Protein AF-A0A382TTC9-F1 (afdb_monomer_lite)

Sequence (299 aa):
LIRALEDWVEFLDSRRQNEIVDSDDFYKATELLETVAETVRKGPIPCSDLPNQVLDTLWKFGEAARLLALDALPKHLWVPEDRSMEITCLDAASHIGTELRSYGLCLMESATLSPMDQFAISSGLQPSEYRTICGSAPWRTLALKVAIDIRGDTRFSRRRQHLDEIATAVLALIKATEKPAIIYFSSYRYAIEANNRLGEISPQTKVVLQPRFGSQRETNQFIDTAFVAGDALFLVLGSVFAEGIDFLGGKVDMAMIVGPALPEVNTLQKAKMDACSGIDREEAFRRTYLIPGMRKVNQ

Radius of gyration: 23.59 Å; chains: 1; bounding box: 62×38×59 Å

Structure (mmCIF, N/CA/C/O backbone):
data_AF-A0A382TTC9-F1
#
_entry.id   AF-A0A382TTC9-F1
#
loop_
_atom_site.group_PDB
_atom_site.id
_atom_site.type_symbol
_atom_site.label_atom_id
_atom_site.label_alt_id
_atom_site.label_comp_id
_atom_site.label_asym_id
_atom_site.label_entity_id
_atom_site.label_seq_id
_atom_site.pdbx_PDB_ins_code
_atom_site.Cartn_x
_atom_site.Cartn_y
_atom_site.Cartn_z
_atom_site.occupancy
_atom_site.B_iso_or_equiv
_atom_site.auth_seq_id
_atom_site.auth_comp_id
_atom_site.auth_asym_id
_atom_site.auth_atom_id
_atom_site.pdbx_PDB_model_num
ATOM 1 N N . LEU A 1 1 ? 33.742 -5.243 -16.781 1.00 89.56 1 LEU A N 1
ATOM 2 C CA . LEU A 1 1 ? 32.672 -5.333 -15.764 1.00 89.56 1 LEU A CA 1
ATOM 3 C C . LEU A 1 1 ? 32.923 -4.356 -14.631 1.00 89.56 1 LEU A C 1
ATOM 5 O O . LEU A 1 1 ? 32.101 -3.476 -14.462 1.00 89.56 1 LEU A O 1
ATOM 9 N N . ILE A 1 2 ? 34.066 -4.457 -13.939 1.00 91.25 2 ILE A N 1
ATOM 10 C CA . ILE A 1 2 ? 34.434 -3.571 -12.817 1.00 91.25 2 ILE A CA 1
ATOM 11 C C . ILE A 1 2 ? 34.223 -2.091 -13.160 1.00 91.25 2 ILE A C 1
ATOM 13 O O . ILE A 1 2 ? 33.397 -1.461 -12.525 1.00 91.25 2 ILE A O 1
ATOM 17 N N . ARG A 1 3 ? 34.838 -1.590 -14.239 1.00 94.44 3 ARG A N 1
ATOM 18 C CA . ARG A 1 3 ? 34.669 -0.192 -14.668 1.00 94.44 3 ARG A CA 1
ATOM 19 C C . ARG A 1 3 ? 33.206 0.228 -14.883 1.00 94.44 3 ARG A C 1
ATOM 21 O O . ARG A 1 3 ? 32.799 1.268 -14.405 1.00 94.44 3 ARG A O 1
ATOM 28 N N . ALA A 1 4 ? 32.402 -0.607 -15.545 1.00 94.81 4 ALA A N 1
ATOM 29 C CA . ALA A 1 4 ? 30.984 -0.307 -15.766 1.00 94.81 4 ALA A CA 1
ATOM 30 C C . ALA A 1 4 ? 30.184 -0.264 -14.448 1.00 94.81 4 ALA A C 1
ATOM 32 O O . ALA A 1 4 ? 29.257 0.526 -14.311 1.00 94.81 4 ALA A O 1
ATOM 33 N N . LEU A 1 5 ? 30.545 -1.108 -13.474 1.00 94.94 5 LEU A N 1
ATOM 34 C CA . LEU A 1 5 ? 29.958 -1.066 -12.134 1.00 94.94 5 LEU A CA 1
ATOM 35 C C . LEU A 1 5 ? 30.433 0.161 -11.345 1.00 94.94 5 LEU A C 1
ATOM 37 O O . LEU A 1 5 ? 29.626 0.742 -10.634 1.00 94.94 5 LEU A O 1
ATOM 41 N N . GLU A 1 6 ? 31.700 0.563 -11.473 1.00 96.75 6 GLU A N 1
ATOM 42 C CA . GLU A 1 6 ? 32.233 1.789 -10.861 1.00 96.75 6 GLU A CA 1
ATOM 43 C C . GLU A 1 6 ? 31.494 3.026 -11.381 1.00 96.75 6 GLU A C 1
ATOM 45 O O . GLU A 1 6 ? 31.006 3.809 -10.573 1.00 96.75 6 GLU A O 1
ATOM 50 N N . ASP A 1 7 ? 31.310 3.141 -12.701 1.00 97.19 7 ASP A N 1
ATOM 51 C CA . ASP A 1 7 ? 30.567 4.247 -13.320 1.00 97.19 7 ASP A CA 1
ATOM 52 C C . ASP A 1 7 ? 29.098 4.284 -12.831 1.00 97.19 7 ASP A C 1
ATOM 54 O O . ASP A 1 7 ? 28.544 5.351 -12.553 1.00 97.19 7 ASP A O 1
ATOM 58 N N . TRP A 1 8 ? 28.459 3.114 -12.674 1.00 96.06 8 TRP A N 1
ATOM 59 C CA . TRP A 1 8 ? 27.108 3.005 -12.108 1.00 96.06 8 TRP A CA 1
ATOM 60 C C . TRP A 1 8 ? 27.052 3.405 -10.627 1.00 96.06 8 TRP A C 1
ATOM 62 O O . TRP A 1 8 ? 26.137 4.115 -10.210 1.00 96.06 8 TRP A O 1
ATOM 72 N N . VAL A 1 9 ? 28.028 2.980 -9.823 1.00 96.19 9 VAL A N 1
ATOM 73 C CA . VAL A 1 9 ? 28.115 3.345 -8.401 1.00 96.19 9 VAL A CA 1
ATOM 74 C C . VAL A 1 9 ? 28.366 4.842 -8.238 1.00 96.19 9 VAL A C 1
ATOM 76 O O . VAL A 1 9 ? 27.690 5.470 -7.430 1.00 96.19 9 VAL A O 1
ATOM 79 N N . GLU A 1 10 ? 29.258 5.437 -9.032 1.00 97.06 10 GLU A N 1
ATOM 80 C CA . GLU A 1 10 ? 29.512 6.883 -9.017 1.00 97.06 10 GLU A CA 1
ATOM 81 C C . GLU A 1 10 ? 28.248 7.673 -9.382 1.00 97.06 10 GLU A C 1
ATOM 83 O O . GLU A 1 10 ? 27.912 8.674 -8.740 1.00 97.06 10 GLU A O 1
ATOM 88 N N . PHE A 1 11 ? 27.497 7.189 -10.375 1.00 95.69 11 PHE A N 1
ATOM 89 C CA . PHE A 1 11 ? 26.203 7.761 -10.714 1.00 95.69 11 PHE A CA 1
ATOM 90 C C . PHE A 1 11 ? 25.240 7.709 -9.522 1.00 95.69 11 PHE A C 1
ATOM 92 O O . PHE A 1 11 ? 24.681 8.748 -9.163 1.00 95.69 11 PHE A O 1
ATOM 99 N N . LEU A 1 12 ? 25.104 6.557 -8.856 1.00 95.25 12 LEU A N 1
ATOM 100 C CA . LEU A 1 12 ? 24.262 6.412 -7.665 1.00 95.25 12 LEU A CA 1
ATOM 101 C C . LEU A 1 12 ? 24.736 7.274 -6.485 1.00 95.25 12 LEU A C 1
ATOM 103 O O . LEU A 1 12 ? 23.904 7.870 -5.809 1.00 95.25 12 LEU A O 1
ATOM 107 N N . ASP A 1 13 ? 26.039 7.420 -6.244 1.00 96.06 13 ASP A N 1
ATOM 108 C CA . ASP A 1 13 ? 26.578 8.202 -5.118 1.00 96.06 13 ASP A CA 1
ATOM 109 C C . ASP A 1 13 ? 26.159 9.683 -5.147 1.00 96.06 13 ASP A C 1
ATOM 111 O O . ASP A 1 13 ? 26.004 10.329 -4.094 1.00 96.06 13 ASP A O 1
ATOM 115 N N . SER A 1 14 ? 25.923 10.211 -6.353 1.00 92.94 14 SER A N 1
ATOM 116 C CA . SER A 1 14 ? 25.406 11.566 -6.565 1.00 92.94 14 SER A CA 1
ATOM 117 C C . SER A 1 14 ? 23.912 11.717 -6.244 1.00 92.94 14 SER A C 1
ATOM 119 O O . SER A 1 14 ? 23.464 12.838 -6.006 1.00 92.94 14 SER A O 1
ATOM 121 N N . ARG A 1 15 ? 23.158 10.611 -6.170 1.00 94.69 15 ARG A N 1
ATOM 122 C CA . ARG A 1 15 ? 21.699 10.615 -6.014 1.00 94.69 15 ARG A CA 1
ATOM 123 C C . ARG A 1 15 ? 21.253 10.812 -4.571 1.00 94.69 15 ARG A C 1
ATOM 125 O O . ARG A 1 15 ? 21.875 10.303 -3.626 1.00 94.69 15 ARG A O 1
ATOM 132 N N . ARG A 1 16 ? 20.148 11.536 -4.390 1.00 93.75 16 ARG A N 1
ATOM 133 C CA . ARG A 1 16 ? 19.546 11.805 -3.073 1.00 93.75 16 ARG A CA 1
ATOM 134 C C . ARG A 1 16 ? 18.080 11.404 -3.019 1.00 93.75 16 ARG A C 1
ATOM 136 O O . ARG A 1 16 ? 17.354 11.518 -4.001 1.00 93.75 16 ARG A O 1
ATOM 143 N N . GLN A 1 17 ? 17.634 10.949 -1.853 1.00 91.44 17 GLN A N 1
ATOM 144 C CA . GLN A 1 17 ? 16.247 10.549 -1.641 1.00 91.44 17 GLN A CA 1
ATOM 145 C C . GLN A 1 17 ? 15.260 11.639 -2.103 1.00 91.44 17 GLN A C 1
ATOM 147 O O . GLN A 1 17 ? 15.398 12.810 -1.744 1.00 91.44 17 GLN A O 1
ATOM 152 N N . ASN A 1 18 ? 14.222 11.227 -2.841 1.00 84.56 18 ASN A N 1
ATOM 153 C CA . ASN A 1 18 ? 13.168 12.084 -3.408 1.00 84.56 18 ASN A CA 1
ATOM 154 C C . ASN A 1 18 ? 13.643 13.121 -4.440 1.00 84.56 18 ASN A C 1
ATOM 156 O O . ASN A 1 18 ? 12.901 14.052 -4.769 1.00 84.56 18 ASN A O 1
ATOM 160 N N . GLU A 1 19 ? 14.852 12.964 -4.966 1.00 87.25 19 GLU A N 1
ATOM 161 C CA . GLU A 1 19 ? 15.329 13.718 -6.116 1.00 87.25 19 GLU A CA 1
ATOM 162 C C . GLU A 1 19 ? 14.415 13.526 -7.336 1.00 87.25 19 GLU A C 1
ATOM 164 O O . GLU A 1 19 ? 13.862 12.448 -7.575 1.00 87.25 19 GLU A O 1
ATOM 169 N N . ILE A 1 20 ? 14.262 14.597 -8.117 1.00 80.44 20 ILE A N 1
ATOM 170 C CA . ILE A 1 20 ? 13.624 14.540 -9.430 1.00 80.44 20 ILE A CA 1
ATOM 171 C C . ILE A 1 20 ? 14.696 14.123 -10.431 1.00 80.44 20 ILE A C 1
ATOM 173 O O . ILE A 1 20 ? 15.605 14.900 -10.705 1.00 80.44 20 ILE A O 1
ATOM 177 N N . VAL A 1 21 ? 14.559 12.920 -10.981 1.00 85.56 21 VAL A N 1
ATOM 178 C CA . VAL A 1 21 ? 15.404 12.451 -12.081 1.00 85.56 21 VAL A CA 1
ATOM 179 C C . VAL A 1 21 ? 14.939 13.150 -13.356 1.00 85.56 21 VAL A C 1
ATOM 181 O O . VAL A 1 21 ? 13.799 12.957 -13.790 1.00 85.56 21 VAL A O 1
ATOM 184 N N . ASP A 1 22 ? 15.787 14.010 -13.915 1.00 86.75 22 ASP A N 1
ATOM 185 C CA . ASP A 1 22 ? 15.496 14.692 -15.172 1.00 86.75 22 ASP A CA 1
ATOM 186 C C . ASP A 1 22 ? 15.735 13.780 -16.388 1.00 86.75 22 ASP A C 1
ATOM 188 O O . ASP A 1 22 ? 16.079 12.602 -16.267 1.00 86.75 22 ASP A O 1
ATOM 192 N N . SER A 1 23 ? 15.476 14.304 -17.588 1.00 86.88 23 SER A N 1
ATOM 193 C CA . SER A 1 23 ? 15.642 13.524 -18.815 1.00 86.88 23 SER A CA 1
ATOM 194 C C . SER A 1 23 ? 17.099 13.138 -19.071 1.00 86.88 23 SER A C 1
ATOM 196 O O . SER A 1 23 ? 17.338 12.026 -19.533 1.00 86.88 23 SER A O 1
ATOM 198 N N . ASP A 1 24 ? 18.062 14.002 -18.747 1.00 90.44 24 ASP A N 1
ATOM 199 C CA . ASP A 1 24 ? 19.481 13.745 -19.001 1.00 90.44 24 ASP A CA 1
ATOM 200 C C . ASP A 1 24 ? 19.994 12.628 -18.085 1.00 90.44 24 ASP A C 1
ATOM 202 O O . ASP A 1 24 ? 20.628 11.675 -18.547 1.00 90.44 24 ASP A O 1
ATOM 206 N N . ASP A 1 25 ? 19.641 12.681 -16.799 1.00 91.19 25 ASP A N 1
ATOM 207 C CA . ASP A 1 25 ? 19.958 11.627 -15.839 1.00 91.19 25 ASP A CA 1
ATOM 208 C C . ASP A 1 25 ? 19.217 10.318 -16.150 1.00 91.19 25 ASP A C 1
ATOM 210 O O . ASP A 1 25 ? 19.777 9.239 -15.946 1.00 91.19 25 ASP A O 1
ATOM 214 N N . PHE A 1 26 ? 17.999 10.376 -16.701 1.00 89.44 26 PHE A N 1
ATOM 215 C CA . PHE A 1 26 ? 17.290 9.186 -17.182 1.00 89.44 26 PHE A CA 1
ATOM 216 C C . PHE A 1 26 ? 18.040 8.496 -18.332 1.00 89.44 26 PHE A C 1
ATOM 218 O O . PHE A 1 26 ? 18.241 7.275 -18.298 1.00 89.44 26 PHE A O 1
ATOM 225 N N . TYR A 1 27 ? 18.478 9.256 -19.342 1.00 91.62 27 TYR A N 1
ATOM 226 C CA . TYR A 1 27 ? 19.247 8.704 -20.463 1.00 91.62 27 TYR A CA 1
ATOM 227 C C . TYR A 1 27 ? 20.589 8.149 -19.994 1.00 91.62 27 TYR A C 1
ATOM 229 O O . TYR A 1 27 ? 20.944 7.026 -20.353 1.00 91.62 27 TYR A O 1
ATOM 237 N N . LYS A 1 28 ? 21.291 8.884 -19.125 1.00 94.25 28 LYS A N 1
ATOM 238 C CA . LYS A 1 28 ? 22.557 8.436 -18.539 1.00 94.25 28 LYS A CA 1
ATOM 239 C C . LYS A 1 28 ? 22.391 7.141 -17.745 1.00 94.25 28 LYS A C 1
ATOM 241 O O . LYS A 1 28 ? 23.179 6.214 -17.915 1.00 94.25 28 LYS A O 1
ATOM 246 N N . ALA A 1 29 ? 21.363 7.044 -16.901 1.00 93.19 29 ALA A N 1
ATOM 247 C CA . ALA A 1 29 ? 21.082 5.824 -16.149 1.00 93.19 29 ALA A CA 1
ATOM 248 C C . ALA A 1 29 ? 20.811 4.635 -17.080 1.00 93.19 29 ALA A C 1
ATOM 250 O O . ALA A 1 29 ? 21.314 3.538 -16.839 1.00 93.19 29 ALA A O 1
ATOM 251 N N . THR A 1 30 ? 20.055 4.860 -18.157 1.00 92.69 30 THR A N 1
ATOM 252 C CA . THR A 1 30 ? 19.747 3.832 -19.159 1.00 92.69 30 THR A CA 1
ATOM 253 C C . THR A 1 30 ? 21.018 3.326 -19.842 1.00 92.69 30 THR A C 1
ATOM 255 O O . THR A 1 30 ? 21.258 2.120 -19.850 1.00 92.69 30 THR A O 1
ATOM 258 N N . GLU A 1 31 ? 21.885 4.226 -20.313 1.00 95.19 31 GLU A N 1
ATOM 259 C CA . GLU A 1 31 ? 23.163 3.876 -20.950 1.00 95.19 31 GLU A CA 1
ATOM 260 C C . GLU A 1 31 ? 24.087 3.084 -20.008 1.00 95.19 31 GLU A C 1
ATOM 262 O O . GLU A 1 31 ? 24.686 2.075 -20.401 1.00 95.19 31 GLU A O 1
ATOM 267 N N . LEU A 1 32 ? 24.186 3.504 -18.742 1.00 96.06 32 LEU A N 1
ATOM 268 C CA . LEU A 1 32 ? 24.995 2.813 -17.737 1.00 96.06 32 LEU A CA 1
ATOM 269 C C . LEU A 1 32 ? 24.456 1.405 -17.452 1.00 96.06 32 LEU A C 1
ATOM 271 O O . LEU A 1 32 ? 25.224 0.440 -17.451 1.00 96.06 32 LEU A O 1
ATOM 275 N N . LEU A 1 33 ? 23.141 1.263 -17.257 1.00 94.88 33 LEU A N 1
ATOM 276 C CA . LEU A 1 33 ? 22.499 -0.031 -17.015 1.00 94.88 33 LEU A CA 1
ATOM 277 C C . LEU A 1 33 ? 22.654 -0.977 -18.211 1.00 94.88 33 LEU A C 1
ATOM 279 O O . LEU A 1 33 ? 22.973 -2.150 -18.013 1.00 94.88 33 LEU A O 1
ATOM 283 N N . GLU A 1 34 ? 22.495 -0.479 -19.438 1.00 94.88 34 GLU A N 1
ATOM 284 C CA . GLU A 1 34 ? 22.736 -1.245 -20.665 1.00 94.88 34 GLU A CA 1
ATOM 285 C C . GLU A 1 34 ? 24.195 -1.694 -20.775 1.00 94.88 34 GLU A C 1
ATOM 287 O O . GLU A 1 34 ? 24.469 -2.859 -21.072 1.00 94.88 34 GLU A O 1
ATOM 292 N N . THR A 1 35 ? 25.141 -0.806 -20.464 1.00 96.00 35 THR A N 1
ATOM 293 C CA . THR A 1 35 ? 26.576 -1.116 -20.483 1.00 96.00 35 THR A CA 1
ATOM 294 C C . THR A 1 35 ? 26.925 -2.210 -19.475 1.00 96.00 35 THR A C 1
ATOM 296 O O . THR A 1 35 ? 27.655 -3.156 -19.806 1.00 96.00 35 THR A O 1
ATOM 299 N N . VAL A 1 36 ? 26.392 -2.129 -18.250 1.00 95.69 36 VAL A N 1
ATOM 300 C CA . VAL A 1 36 ? 26.576 -3.174 -17.235 1.00 95.69 36 VAL A CA 1
ATOM 301 C C . VAL A 1 36 ? 25.931 -4.477 -17.701 1.00 95.69 36 VAL A C 1
ATOM 303 O O . VAL A 1 36 ? 26.616 -5.499 -17.726 1.00 95.69 36 VAL A O 1
ATOM 306 N N . ALA A 1 37 ? 24.666 -4.452 -18.128 1.00 95.06 37 ALA A N 1
ATOM 307 C CA . ALA A 1 37 ? 23.934 -5.631 -18.587 1.00 95.06 37 ALA A CA 1
ATOM 308 C C . ALA A 1 37 ? 24.650 -6.348 -19.740 1.00 95.06 37 ALA A C 1
ATOM 310 O O . ALA A 1 37 ? 24.806 -7.571 -19.727 1.00 95.06 37 ALA A O 1
ATOM 311 N N . GLU A 1 38 ? 25.149 -5.592 -20.714 1.00 94.50 38 GLU A N 1
ATOM 312 C CA . GLU A 1 38 ? 25.856 -6.133 -21.866 1.00 94.50 38 GLU A CA 1
ATOM 313 C C . GLU A 1 38 ? 27.207 -6.740 -21.478 1.00 94.50 38 GLU A C 1
ATOM 315 O O . GLU A 1 38 ? 27.586 -7.814 -21.957 1.00 94.50 38 GLU A O 1
ATOM 320 N N . THR A 1 39 ? 27.919 -6.090 -20.557 1.00 93.69 39 THR A N 1
ATOM 321 C CA . THR A 1 39 ? 29.184 -6.602 -20.026 1.00 93.69 39 THR A CA 1
ATOM 322 C C . THR A 1 39 ? 28.975 -7.860 -19.189 1.00 93.69 39 THR A C 1
ATOM 324 O O . THR A 1 39 ? 29.789 -8.779 -19.252 1.00 93.69 39 THR A O 1
ATOM 327 N N . VAL A 1 40 ? 27.883 -7.913 -18.427 1.00 92.88 40 VAL A N 1
ATOM 328 C CA . VAL A 1 40 ? 27.471 -9.075 -17.640 1.00 92.88 40 VAL A CA 1
ATOM 329 C C . VAL A 1 40 ? 27.110 -10.250 -18.558 1.00 92.88 40 VAL A C 1
ATOM 331 O O . VAL A 1 40 ? 27.504 -11.382 -18.301 1.00 92.88 40 VAL A O 1
ATOM 334 N N . ARG A 1 41 ? 26.434 -9.981 -19.679 1.00 90.75 41 ARG A N 1
ATOM 335 C CA . ARG A 1 41 ? 26.037 -10.990 -20.671 1.00 90.75 41 ARG A CA 1
ATOM 336 C C . ARG A 1 41 ? 27.209 -11.548 -21.488 1.00 90.75 41 ARG A C 1
ATOM 338 O O . ARG A 1 41 ? 27.208 -12.732 -21.814 1.00 90.75 41 ARG A O 1
ATOM 345 N N . LYS A 1 42 ? 28.167 -10.700 -21.881 1.00 89.25 42 LYS A N 1
ATOM 346 C CA . LYS A 1 42 ? 29.297 -11.071 -22.760 1.00 89.25 42 LYS A CA 1
ATOM 347 C C . LYS A 1 42 ? 30.566 -11.481 -22.013 1.00 89.25 42 LYS A C 1
ATOM 349 O O . LYS A 1 42 ? 31.421 -12.147 -22.594 1.00 89.25 42 LYS A O 1
ATOM 354 N N . GLY A 1 43 ? 30.747 -11.006 -20.785 1.00 83.75 43 GLY A N 1
ATOM 355 C CA . GLY A 1 43 ? 31.995 -11.157 -20.046 1.00 83.75 43 GLY A CA 1
ATOM 356 C C . GLY A 1 43 ? 32.174 -12.558 -19.453 1.00 83.75 43 GLY A C 1
ATOM 357 O O . GLY A 1 43 ? 31.189 -13.191 -19.075 1.00 83.75 43 GLY A O 1
ATOM 358 N N . PRO A 1 44 ? 33.421 -13.045 -19.307 1.00 85.81 44 PRO A N 1
ATOM 359 C CA . PRO A 1 44 ? 33.693 -14.253 -18.539 1.00 85.81 44 PRO A CA 1
ATOM 360 C C . PRO A 1 44 ? 33.470 -13.956 -17.050 1.00 85.81 44 PRO A C 1
ATOM 362 O O . PRO A 1 44 ? 34.364 -13.463 -16.363 1.00 85.81 44 PRO A O 1
ATOM 365 N N . ILE A 1 45 ? 32.257 -14.206 -16.558 1.00 87.19 45 ILE A N 1
ATOM 366 C CA . ILE A 1 45 ? 31.945 -14.126 -15.130 1.00 87.19 45 ILE A CA 1
ATOM 367 C C . ILE A 1 45 ? 32.325 -15.471 -14.499 1.00 87.19 45 ILE A C 1
ATOM 369 O O . ILE A 1 45 ? 31.797 -16.500 -14.927 1.00 87.19 45 ILE A O 1
ATOM 373 N N . PRO A 1 46 ? 33.216 -15.502 -13.492 1.00 86.88 46 PRO A N 1
ATOM 374 C CA . PRO A 1 46 ? 33.560 -16.728 -12.783 1.00 86.88 46 PRO A CA 1
ATOM 375 C C . PRO A 1 46 ? 32.414 -17.116 -11.839 1.00 86.88 46 PRO A C 1
ATOM 377 O O . PRO A 1 46 ? 32.494 -16.936 -10.628 1.00 86.88 46 PRO A O 1
ATOM 380 N N . CYS A 1 47 ? 31.303 -17.610 -12.393 1.00 86.69 47 CYS A N 1
ATOM 381 C CA . CYS A 1 47 ? 30.084 -17.877 -11.628 1.00 86.69 47 CYS A CA 1
ATOM 382 C C . CYS A 1 47 ? 30.299 -18.873 -10.479 1.00 86.69 47 CYS A C 1
ATOM 384 O O . CYS A 1 47 ? 29.615 -18.777 -9.469 1.00 86.69 47 CYS A O 1
ATOM 386 N N . SER A 1 48 ? 31.251 -19.803 -10.610 1.00 88.56 48 SER A N 1
ATOM 387 C CA . SER A 1 48 ? 31.617 -20.755 -9.552 1.00 88.56 48 SER A CA 1
ATOM 388 C C . SER A 1 48 ? 32.260 -20.103 -8.330 1.00 88.56 48 SER A C 1
ATOM 390 O O . SER A 1 48 ? 32.200 -20.669 -7.242 1.00 88.56 48 SER A O 1
ATOM 392 N N . ASP A 1 49 ? 32.873 -18.934 -8.511 1.00 92.56 49 ASP A N 1
ATOM 393 C CA . ASP A 1 49 ? 33.718 -18.288 -7.505 1.00 92.56 49 ASP A CA 1
ATOM 394 C C . ASP A 1 49 ? 32.970 -17.154 -6.785 1.00 92.56 49 ASP A C 1
ATOM 396 O O . ASP A 1 49 ? 33.490 -16.548 -5.846 1.00 92.56 49 ASP A O 1
ATOM 400 N N . LEU A 1 50 ? 31.743 -16.852 -7.222 1.00 91.25 50 LEU A N 1
ATOM 401 C CA . LEU A 1 50 ? 30.922 -15.773 -6.691 1.00 91.25 50 LEU A CA 1
ATOM 402 C C . LEU A 1 50 ? 29.802 -16.313 -5.791 1.00 91.25 50 LEU A C 1
ATOM 404 O O . LEU A 1 50 ? 29.141 -17.291 -6.140 1.00 91.25 50 LEU A O 1
ATOM 408 N N . PRO A 1 51 ? 29.515 -15.649 -4.657 1.00 95.06 51 PRO A N 1
ATOM 409 C CA . PRO A 1 51 ? 28.329 -15.953 -3.866 1.00 95.06 51 PRO A CA 1
ATOM 410 C C . PRO A 1 51 ? 27.041 -15.765 -4.682 1.00 95.06 51 PRO A C 1
ATOM 412 O O . PRO A 1 51 ? 26.931 -14.804 -5.447 1.00 95.06 51 PRO A O 1
ATOM 415 N N . ASN A 1 52 ? 26.024 -16.600 -4.438 1.00 91.56 52 ASN A N 1
ATOM 416 C CA . ASN A 1 52 ? 24.726 -16.514 -5.130 1.00 91.56 52 ASN A CA 1
ATOM 417 C C . ASN A 1 52 ? 24.107 -15.108 -5.073 1.00 91.56 52 ASN A C 1
ATOM 419 O O . ASN A 1 52 ? 23.627 -14.613 -6.082 1.00 91.56 52 ASN A O 1
ATOM 423 N N . GLN A 1 53 ? 24.212 -14.413 -3.936 1.00 91.69 53 GLN A N 1
ATOM 424 C CA . GLN A 1 53 ? 23.701 -13.045 -3.783 1.00 91.69 53 GLN A CA 1
ATOM 425 C C . GLN A 1 53 ? 24.331 -12.049 -4.776 1.00 91.69 53 GLN A C 1
ATOM 427 O O . GLN A 1 53 ? 23.669 -11.116 -5.237 1.00 91.69 53 GLN A O 1
ATOM 432 N N . VAL A 1 54 ? 25.612 -12.232 -5.110 1.00 91.50 54 VAL A N 1
ATOM 433 C CA . VAL A 1 54 ? 26.304 -11.398 -6.101 1.00 91.50 54 VAL A CA 1
ATOM 434 C C . VAL A 1 54 ? 25.789 -11.727 -7.497 1.00 91.50 54 VAL A C 1
ATOM 436 O O . VAL A 1 54 ? 25.482 -10.811 -8.253 1.00 91.50 54 VAL A O 1
ATOM 439 N N . LEU A 1 55 ? 25.632 -13.013 -7.820 1.00 91.19 55 LEU A N 1
ATOM 440 C CA . LEU A 1 55 ? 25.079 -13.452 -9.104 1.00 91.19 55 LEU A CA 1
ATOM 441 C C . LEU A 1 55 ? 23.653 -12.937 -9.316 1.00 91.19 55 LEU A C 1
ATOM 443 O O . LEU A 1 55 ? 23.370 -12.355 -10.360 1.00 91.19 55 LEU A O 1
ATOM 447 N N . ASP A 1 56 ? 22.795 -13.052 -8.302 1.00 91.06 56 ASP A N 1
ATOM 448 C CA . ASP A 1 56 ? 21.430 -12.523 -8.332 1.00 91.06 56 ASP A CA 1
ATOM 449 C C . ASP A 1 56 ? 21.431 -11.011 -8.592 1.00 91.06 56 ASP A C 1
ATOM 451 O O . ASP A 1 56 ? 20.630 -10.500 -9.372 1.00 91.06 56 ASP A O 1
ATOM 455 N N . THR A 1 57 ? 22.367 -10.281 -7.979 1.00 91.56 57 THR A N 1
ATOM 456 C CA . THR A 1 57 ? 22.517 -8.836 -8.200 1.00 91.56 57 THR A CA 1
ATOM 457 C C . THR A 1 57 ? 22.983 -8.524 -9.621 1.00 91.56 57 THR A C 1
ATOM 459 O O . THR A 1 57 ? 22.460 -7.604 -10.245 1.00 91.56 57 THR A O 1
ATOM 462 N N . LEU A 1 58 ? 23.928 -9.293 -10.168 1.00 92.12 58 LEU A N 1
ATOM 463 C CA . LEU A 1 58 ? 24.404 -9.111 -11.541 1.00 92.12 58 LEU A CA 1
ATOM 464 C C . LEU A 1 58 ? 23.286 -9.355 -12.565 1.00 92.12 58 LEU A C 1
ATOM 466 O O . LEU A 1 58 ? 23.160 -8.594 -13.525 1.00 92.12 58 LEU A O 1
ATOM 470 N N . TRP A 1 59 ? 22.433 -10.358 -12.350 1.00 90.81 59 TRP A N 1
ATOM 471 C CA . TRP A 1 59 ? 21.328 -10.660 -13.266 1.00 90.81 59 TRP A CA 1
ATOM 472 C C . TRP A 1 59 ? 20.212 -9.616 -13.254 1.00 90.81 59 TRP A C 1
ATOM 474 O O . TRP A 1 59 ? 19.608 -9.375 -14.304 1.00 90.81 59 TRP A O 1
ATOM 484 N N . LYS A 1 60 ? 20.017 -8.901 -12.139 1.00 92.00 60 LYS A N 1
ATOM 485 C CA . LYS A 1 60 ? 19.081 -7.766 -12.076 1.00 92.00 60 LYS A CA 1
ATOM 486 C C . LYS A 1 60 ? 19.414 -6.653 -13.070 1.00 92.00 60 LYS A C 1
ATOM 488 O O . LYS A 1 60 ? 18.494 -5.997 -13.544 1.00 92.00 60 LYS A O 1
ATOM 493 N N . PHE A 1 61 ? 20.681 -6.454 -13.446 1.00 92.88 61 PHE A N 1
ATOM 494 C CA . PHE A 1 61 ? 21.032 -5.464 -14.476 1.00 92.88 61 PHE A CA 1
ATOM 495 C C . PHE A 1 61 ? 20.457 -5.832 -15.848 1.00 92.88 61 PHE A C 1
ATOM 497 O O . PHE A 1 61 ? 19.956 -4.965 -16.559 1.00 92.88 61 PHE A O 1
ATOM 504 N N . GLY A 1 62 ? 20.465 -7.121 -16.203 1.00 91.06 62 GLY A N 1
ATOM 505 C CA . GLY A 1 62 ? 19.848 -7.600 -17.442 1.00 91.06 62 GLY A CA 1
ATOM 506 C C . GLY A 1 62 ? 18.329 -7.423 -17.448 1.00 91.06 62 GLY A C 1
ATOM 507 O O . GLY A 1 62 ? 17.749 -7.073 -18.476 1.00 91.06 62 GLY A O 1
ATOM 508 N N . GLU A 1 63 ? 17.681 -7.628 -16.302 1.00 90.56 63 GLU A N 1
ATOM 509 C CA . GLU A 1 63 ? 16.249 -7.362 -16.131 1.00 90.56 63 GLU A CA 1
ATOM 510 C C . GLU A 1 63 ? 15.935 -5.865 -16.202 1.00 90.56 63 GLU A C 1
ATOM 512 O O . GLU A 1 63 ? 15.012 -5.481 -16.914 1.00 90.56 63 GLU A O 1
ATOM 517 N N . ALA A 1 64 ? 16.727 -5.021 -15.537 1.00 91.50 64 ALA A N 1
ATOM 518 C CA . ALA A 1 64 ? 16.573 -3.569 -15.551 1.00 91.50 64 ALA A CA 1
ATOM 519 C C . ALA A 1 64 ? 16.720 -2.990 -16.966 1.00 91.50 64 ALA A C 1
ATOM 521 O O . ALA A 1 64 ? 15.851 -2.241 -17.409 1.00 91.50 64 ALA A O 1
ATOM 522 N N . ALA A 1 65 ? 17.760 -3.391 -17.706 1.00 90.81 65 ALA A N 1
ATOM 523 C CA . ALA A 1 65 ? 17.963 -2.969 -19.092 1.00 90.81 65 ALA A CA 1
ATOM 524 C C . ALA A 1 65 ? 16.809 -3.429 -19.999 1.00 90.81 65 ALA A C 1
ATOM 526 O O . ALA A 1 65 ? 16.275 -2.642 -20.779 1.00 90.81 65 ALA A O 1
ATOM 527 N N . ARG A 1 66 ? 16.351 -4.683 -19.849 1.00 89.00 66 ARG A N 1
ATOM 528 C CA . ARG A 1 66 ? 15.183 -5.187 -20.588 1.00 89.00 66 ARG A CA 1
ATOM 529 C C . ARG A 1 66 ? 13.931 -4.381 -20.265 1.00 89.00 66 ARG A C 1
ATOM 531 O O . ARG A 1 66 ? 13.189 -4.049 -21.180 1.00 89.00 66 ARG A O 1
ATOM 538 N N . LEU A 1 67 ? 13.690 -4.091 -18.987 1.00 87.81 67 LEU A N 1
ATOM 539 C CA . LEU A 1 67 ? 12.547 -3.295 -18.561 1.00 87.81 67 LEU A CA 1
ATOM 540 C C . LEU A 1 67 ? 12.597 -1.914 -19.197 1.00 87.81 67 LEU A C 1
ATOM 542 O O . LEU A 1 67 ? 11.595 -1.529 -19.780 1.00 87.81 67 LEU A O 1
ATOM 546 N N . LEU A 1 68 ? 13.728 -1.204 -19.139 1.00 87.25 68 LEU A N 1
ATOM 547 C CA . LEU A 1 68 ? 13.883 0.129 -19.732 1.00 87.25 68 LEU A CA 1
ATOM 548 C C . LEU A 1 68 ? 13.644 0.135 -21.246 1.00 87.25 68 LEU A C 1
ATOM 550 O O . LEU A 1 68 ? 12.954 1.030 -21.726 1.00 87.25 68 LEU A O 1
ATOM 554 N N . ALA A 1 69 ? 14.093 -0.902 -21.956 1.00 86.88 69 ALA A N 1
ATOM 555 C CA . ALA A 1 69 ? 13.904 -1.052 -23.400 1.00 86.88 69 ALA A CA 1
ATOM 556 C C . ALA A 1 69 ? 12.448 -1.332 -23.844 1.00 86.88 69 ALA A C 1
ATOM 558 O O . ALA A 1 69 ? 12.157 -1.334 -25.038 1.00 86.88 69 ALA A O 1
ATOM 559 N N . LEU A 1 70 ? 11.512 -1.605 -22.924 1.00 85.00 70 LEU A N 1
ATOM 560 C CA . LEU A 1 70 ? 10.104 -1.845 -23.270 1.00 85.00 70 LEU A CA 1
ATOM 561 C C . LEU A 1 70 ? 9.343 -0.532 -23.495 1.00 85.00 70 LEU A C 1
ATOM 563 O O . LEU A 1 70 ? 8.655 -0.063 -22.588 1.00 85.00 70 LEU A O 1
ATOM 567 N N . ASP A 1 71 ? 9.378 0.036 -24.698 1.00 80.12 71 ASP A N 1
ATOM 568 C CA . ASP A 1 71 ? 8.695 1.306 -25.027 1.00 80.12 71 ASP A CA 1
ATOM 569 C C . ASP A 1 71 ? 7.193 1.331 -24.683 1.00 80.12 71 ASP A C 1
ATOM 571 O O . ASP A 1 71 ? 6.634 2.375 -24.356 1.00 80.12 71 ASP A O 1
ATOM 575 N N . ALA A 1 72 ? 6.532 0.170 -24.706 1.00 79.44 72 ALA A N 1
ATOM 576 C CA . ALA A 1 72 ? 5.089 0.047 -24.495 1.00 79.44 72 ALA A CA 1
ATOM 577 C C . ALA A 1 72 ? 4.613 0.334 -23.056 1.00 79.44 72 ALA A C 1
ATOM 579 O O . ALA A 1 72 ? 3.409 0.482 -22.836 1.00 79.44 72 ALA A O 1
ATOM 580 N N . LEU A 1 73 ? 5.523 0.381 -22.076 1.00 86.12 73 LEU A N 1
ATOM 581 C CA . LEU A 1 73 ? 5.180 0.607 -20.670 1.00 86.12 73 LEU A CA 1
ATOM 582 C C . LEU A 1 73 ? 5.555 2.027 -20.229 1.00 86.12 73 LEU A C 1
ATOM 584 O O . LEU A 1 73 ? 6.732 2.384 -20.305 1.00 86.12 73 LEU A O 1
ATOM 588 N N . PRO A 1 74 ? 4.634 2.828 -19.674 1.00 88.69 74 PRO A N 1
ATOM 589 C CA . PRO A 1 74 ? 5.012 4.054 -18.986 1.00 88.69 74 PRO A CA 1
ATOM 590 C C . PRO A 1 74 ? 5.823 3.695 -17.734 1.00 88.69 74 PRO A C 1
ATOM 592 O O . PRO A 1 74 ? 5.376 2.924 -16.879 1.00 88.69 74 PRO A O 1
ATOM 595 N N . LYS A 1 75 ? 7.038 4.236 -17.637 1.00 88.31 75 LYS A N 1
ATOM 596 C CA . LYS A 1 75 ? 7.980 3.979 -16.542 1.00 88.31 75 LYS A CA 1
ATOM 597 C C . LYS A 1 75 ? 8.371 5.281 -15.867 1.00 88.31 75 LYS A C 1
ATOM 599 O O . LYS A 1 75 ? 8.425 6.328 -16.505 1.00 88.31 75 LYS A O 1
ATOM 604 N N . HIS A 1 76 ? 8.693 5.184 -14.589 1.00 89.62 76 HIS A N 1
ATOM 605 C CA . HIS A 1 76 ? 9.290 6.253 -13.816 1.00 89.62 76 HIS A CA 1
ATOM 606 C C . HIS A 1 76 ? 10.559 5.742 -13.153 1.00 89.62 76 HIS A C 1
ATOM 608 O O . HIS A 1 76 ? 10.542 4.700 -12.497 1.00 89.62 76 HIS A O 1
ATOM 614 N N . LEU A 1 77 ? 11.645 6.479 -13.350 1.00 90.81 77 LEU A N 1
ATOM 615 C CA . LEU A 1 77 ? 12.912 6.261 -12.677 1.00 90.81 77 LEU A CA 1
ATOM 616 C C . LEU A 1 77 ? 12.995 7.237 -11.507 1.00 90.81 77 LEU A C 1
ATOM 618 O O . LEU A 1 77 ? 12.816 8.438 -11.709 1.00 90.81 77 LEU A O 1
ATOM 622 N N . TRP A 1 78 ? 13.216 6.739 -10.295 1.00 91.50 78 TRP A N 1
ATOM 623 C CA . TRP A 1 78 ? 13.221 7.580 -9.097 1.00 91.50 78 TRP A CA 1
ATOM 624 C C . TRP A 1 78 ? 14.165 7.059 -8.016 1.00 91.50 78 TRP A C 1
ATOM 626 O O . TRP A 1 78 ? 14.646 5.930 -8.085 1.00 91.50 78 TRP A O 1
ATOM 636 N N . VAL A 1 79 ? 14.443 7.908 -7.024 1.00 93.00 79 VAL A N 1
ATOM 637 C CA . VAL A 1 79 ? 15.417 7.663 -5.951 1.00 93.00 79 VAL A CA 1
ATOM 638 C C . VAL A 1 79 ? 14.670 7.502 -4.615 1.00 93.00 79 VAL A C 1
ATOM 640 O O . VAL A 1 79 ? 14.398 8.507 -3.944 1.00 93.00 79 VAL A O 1
ATOM 643 N N . PRO A 1 80 ? 14.271 6.271 -4.227 1.00 89.88 80 PRO A N 1
ATOM 644 C CA . PRO A 1 80 ? 13.527 6.034 -2.985 1.00 89.88 80 PRO A CA 1
ATOM 645 C C . PRO A 1 80 ? 14.358 6.291 -1.726 1.00 89.88 80 PRO A C 1
ATOM 647 O O . PRO A 1 80 ? 13.820 6.717 -0.704 1.00 89.88 80 PRO A O 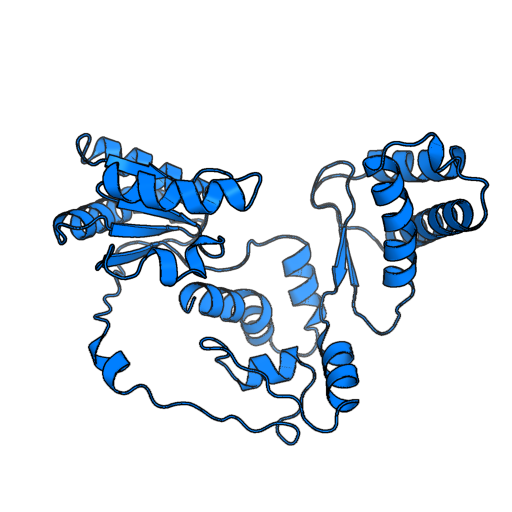1
ATOM 650 N N . GLU A 1 81 ? 15.664 6.053 -1.804 1.00 92.88 81 GLU A N 1
ATOM 651 C CA . GLU A 1 81 ? 16.645 6.214 -0.730 1.00 92.88 81 GLU A CA 1
ATOM 652 C C . GLU A 1 81 ? 17.950 6.790 -1.293 1.00 92.88 81 GLU A C 1
ATOM 654 O O . GLU A 1 81 ? 18.212 6.699 -2.496 1.00 92.88 81 GLU A O 1
ATOM 659 N N . ASP A 1 82 ? 18.794 7.365 -0.438 1.00 94.12 82 ASP A N 1
ATOM 660 C CA . ASP A 1 82 ? 20.108 7.846 -0.866 1.00 94.12 82 ASP A CA 1
ATOM 661 C C . ASP A 1 82 ? 20.902 6.729 -1.552 1.00 94.12 82 ASP A C 1
ATOM 663 O O . ASP A 1 82 ? 20.975 5.605 -1.054 1.00 94.12 82 ASP A O 1
ATOM 667 N N . ARG A 1 83 ? 21.532 7.060 -2.685 1.00 94.81 83 ARG A N 1
ATOM 668 C CA . ARG A 1 83 ? 22.356 6.123 -3.469 1.00 94.81 83 ARG A CA 1
ATOM 669 C C . ARG A 1 83 ? 21.607 4.904 -4.007 1.00 94.81 83 ARG A C 1
ATOM 671 O O . ARG A 1 83 ? 22.203 3.854 -4.240 1.00 94.81 83 ARG A O 1
ATOM 678 N N . SER A 1 84 ? 20.305 5.044 -4.220 1.00 92.50 84 SER A N 1
ATOM 679 C CA . SER A 1 84 ? 19.468 4.015 -4.830 1.00 92.50 84 SER A CA 1
ATOM 680 C C . SER A 1 84 ? 18.786 4.536 -6.087 1.00 92.50 84 SER A C 1
ATOM 682 O O . SER A 1 84 ? 18.728 5.739 -6.338 1.00 92.50 84 SER A O 1
ATOM 684 N N . MET A 1 85 ? 18.267 3.618 -6.891 1.00 90.88 85 MET A N 1
ATOM 685 C CA . MET A 1 85 ? 17.434 3.959 -8.029 1.00 90.88 85 MET A CA 1
ATOM 686 C C . MET A 1 85 ? 16.448 2.826 -8.284 1.00 90.88 85 MET A C 1
ATOM 688 O O . MET A 1 85 ? 16.822 1.653 -8.261 1.00 90.88 85 MET A O 1
ATOM 692 N N . GLU A 1 86 ? 15.193 3.182 -8.525 1.00 91.88 86 GLU A N 1
ATOM 693 C CA . GLU A 1 86 ? 14.111 2.245 -8.790 1.00 91.88 86 GLU A CA 1
ATOM 694 C C . GLU A 1 86 ? 13.423 2.586 -10.112 1.00 91.88 86 GLU A C 1
ATOM 696 O O . GLU A 1 86 ? 13.117 3.746 -10.397 1.00 91.88 86 GLU A O 1
ATOM 701 N N . ILE A 1 87 ? 13.174 1.551 -10.918 1.00 90.75 87 ILE A N 1
ATOM 702 C CA . ILE A 1 87 ? 12.377 1.626 -12.143 1.00 90.75 87 ILE A CA 1
ATOM 703 C C . ILE A 1 87 ? 10.982 1.107 -11.806 1.00 90.75 87 ILE A C 1
ATOM 705 O O . ILE A 1 87 ? 10.805 -0.083 -11.544 1.00 90.75 87 ILE A O 1
ATOM 709 N N . THR A 1 88 ? 9.976 1.974 -11.853 1.00 91.12 88 THR A N 1
ATOM 710 C CA . THR A 1 88 ? 8.590 1.597 -11.566 1.00 91.12 88 THR A CA 1
ATOM 711 C C . THR A 1 88 ? 7.717 1.770 -12.803 1.00 91.12 88 THR A C 1
ATOM 713 O O . THR A 1 88 ? 7.682 2.838 -13.411 1.00 91.12 88 THR A O 1
ATOM 716 N N . CYS A 1 89 ? 6.960 0.734 -13.166 1.00 91.19 89 CYS A N 1
ATOM 717 C CA . CYS A 1 89 ? 5.888 0.861 -14.150 1.00 91.19 89 CYS A CA 1
ATOM 718 C C . CYS A 1 89 ? 4.731 1.677 -13.549 1.00 91.19 89 CYS A C 1
ATOM 720 O O . CYS A 1 89 ? 4.219 1.349 -12.475 1.00 91.19 89 CYS A O 1
ATOM 722 N N . LEU A 1 90 ? 4.336 2.756 -14.225 1.00 90.75 90 LEU A N 1
ATOM 723 C CA . LEU A 1 90 ? 3.264 3.638 -13.760 1.00 90.75 90 LEU A CA 1
ATOM 724 C C . LEU A 1 90 ? 1.877 3.065 -14.057 1.00 90.75 90 LEU A C 1
ATOM 726 O O . LEU A 1 90 ? 0.980 3.197 -13.224 1.00 90.75 90 LEU A O 1
ATOM 730 N N . ASP A 1 91 ? 1.730 2.414 -15.209 1.00 90.50 91 ASP A N 1
ATOM 731 C CA . ASP A 1 91 ? 0.495 1.785 -15.667 1.00 90.50 91 ASP A CA 1
ATOM 732 C C . ASP A 1 91 ? 0.815 0.573 -16.554 1.00 90.50 91 ASP A C 1
ATOM 734 O O . ASP A 1 91 ? 1.490 0.693 -17.575 1.00 90.50 91 ASP A O 1
ATOM 738 N N . ALA A 1 92 ? 0.333 -0.602 -16.152 1.00 92.19 92 ALA A N 1
ATOM 739 C CA . ALA A 1 92 ? 0.529 -1.859 -16.871 1.00 92.19 92 ALA A CA 1
ATOM 740 C C . ALA A 1 92 ? -0.709 -2.286 -17.679 1.00 92.19 92 ALA A C 1
ATOM 742 O O . ALA A 1 92 ? -0.687 -3.353 -18.294 1.00 92.19 92 ALA A O 1
ATOM 743 N N . ALA A 1 93 ? -1.784 -1.489 -17.686 1.00 92.81 93 ALA A N 1
ATOM 744 C CA . ALA A 1 93 ? -3.073 -1.863 -18.258 1.00 92.81 93 ALA A CA 1
ATOM 745 C C . ALA A 1 93 ? -2.963 -2.330 -19.716 1.00 92.81 93 ALA A C 1
ATOM 747 O O . ALA A 1 93 ? -3.474 -3.393 -20.061 1.00 92.81 93 ALA A O 1
ATOM 748 N N . SER A 1 94 ? -2.256 -1.584 -20.569 1.00 91.00 94 SER A N 1
ATOM 749 C CA . SER A 1 94 ? -2.086 -1.921 -21.991 1.00 91.00 94 SER A CA 1
ATOM 750 C C . SER A 1 94 ? -1.430 -3.291 -22.199 1.00 91.00 94 SER A C 1
ATOM 752 O O . SER A 1 94 ? -1.875 -4.079 -23.042 1.00 91.00 94 SER A O 1
ATOM 754 N N . HIS A 1 95 ? -0.400 -3.591 -21.407 1.00 92.25 95 HIS A N 1
ATOM 755 C CA . HIS A 1 95 ? 0.327 -4.851 -21.458 1.00 92.25 95 HIS A CA 1
ATOM 756 C C . HIS A 1 95 ? -0.530 -6.002 -20.927 1.00 92.25 95 HIS A C 1
ATOM 758 O O . HIS A 1 95 ? -0.711 -6.990 -21.634 1.00 92.25 95 HIS A O 1
ATOM 764 N N . ILE A 1 96 ? -1.151 -5.832 -19.753 1.00 94.81 96 ILE A N 1
ATOM 765 C CA . ILE A 1 96 ? -2.067 -6.823 -19.168 1.00 94.81 96 ILE A CA 1
ATOM 766 C C . ILE A 1 96 ? -3.185 -7.159 -20.156 1.00 94.81 96 ILE A C 1
ATOM 768 O O . ILE A 1 96 ? -3.414 -8.329 -20.445 1.00 94.81 96 ILE A O 1
ATOM 772 N N . GLY A 1 97 ? -3.843 -6.153 -20.735 1.00 95.44 97 GLY A N 1
ATOM 773 C CA . GLY A 1 97 ? -4.931 -6.381 -21.682 1.00 95.44 97 GLY A CA 1
ATOM 774 C C . GLY A 1 97 ? -4.475 -7.135 -22.932 1.00 95.44 97 GLY A C 1
ATOM 775 O O . GLY A 1 97 ? -5.213 -7.968 -23.453 1.00 95.44 97 GLY A O 1
ATOM 776 N N . THR A 1 98 ? -3.261 -6.863 -23.419 1.00 94.25 98 THR A N 1
ATOM 777 C CA . THR A 1 98 ? -2.687 -7.564 -24.580 1.00 94.25 98 THR A CA 1
ATOM 778 C C . THR A 1 98 ? -2.463 -9.039 -24.276 1.00 94.25 98 THR A C 1
ATOM 780 O O . THR A 1 98 ? -2.885 -9.887 -25.060 1.00 94.25 98 THR A O 1
ATOM 783 N N . GLU A 1 99 ? -1.889 -9.342 -23.113 1.00 94.69 99 GLU A N 1
ATOM 784 C CA . GLU A 1 99 ? -1.691 -10.718 -22.663 1.00 94.69 99 GLU A CA 1
ATOM 785 C C . GLU A 1 99 ? -3.025 -11.438 -22.446 1.00 94.69 99 GLU A C 1
ATOM 787 O O . GLU A 1 99 ? -3.205 -12.546 -22.946 1.00 94.69 99 GLU A O 1
ATOM 792 N N . LEU A 1 100 ? -4.004 -10.803 -21.791 1.00 96.06 100 LEU A N 1
ATOM 793 C CA . LEU A 1 100 ? -5.335 -11.387 -21.574 1.00 96.06 100 LEU A CA 1
ATOM 794 C C . LEU A 1 100 ? -6.023 -11.762 -22.896 1.00 96.06 100 LEU A C 1
ATOM 796 O O . LEU A 1 100 ? -6.600 -12.841 -23.002 1.00 96.06 100 LEU A O 1
ATOM 800 N N . ARG A 1 101 ? -5.910 -10.916 -23.928 1.00 95.06 101 ARG A N 1
ATOM 801 C CA . ARG A 1 101 ? -6.475 -11.174 -25.265 1.00 95.06 101 ARG A CA 1
ATOM 802 C C . ARG A 1 101 ? -5.802 -12.323 -26.022 1.00 95.06 101 ARG A C 1
ATOM 804 O O . ARG A 1 101 ? -6.362 -12.781 -27.016 1.00 95.06 101 ARG A O 1
ATOM 811 N N . SER A 1 102 ? -4.630 -12.792 -25.588 1.00 96.12 102 SER A N 1
ATOM 812 C CA . SER A 1 102 ? -3.963 -13.952 -26.200 1.00 96.12 102 SER A CA 1
ATOM 813 C C . SER A 1 102 ? -4.608 -15.292 -25.814 1.00 96.12 102 SER A C 1
ATOM 815 O O . SER A 1 102 ? -4.404 -16.299 -26.494 1.00 96.12 102 SER A O 1
ATOM 817 N N . TYR A 1 103 ? -5.425 -15.305 -24.757 1.00 96.38 103 TYR A N 1
ATOM 818 C CA . TYR A 1 103 ? -6.134 -16.486 -24.278 1.00 96.38 103 TYR A CA 1
ATOM 819 C C . TYR A 1 103 ? -7.577 -16.515 -24.794 1.00 96.38 103 TYR A C 1
ATOM 821 O O . TYR A 1 103 ? -8.226 -15.485 -24.953 1.00 96.38 103 TYR A O 1
ATOM 829 N N . GLY A 1 104 ? -8.124 -17.717 -25.007 1.00 95.62 104 GLY A N 1
ATOM 830 C CA . GLY A 1 104 ? -9.525 -17.873 -25.423 1.00 95.62 104 GLY A CA 1
ATOM 831 C C . GLY A 1 104 ? -10.547 -17.514 -24.334 1.00 95.62 104 GLY A C 1
ATOM 832 O O . GLY A 1 104 ? -11.673 -17.139 -24.652 1.00 95.62 104 GLY A O 1
ATOM 833 N N . LEU A 1 105 ? -10.171 -17.642 -23.056 1.00 95.19 105 LEU A N 1
ATOM 834 C CA . LEU A 1 105 ? -10.981 -17.276 -21.893 1.00 95.19 105 LEU A CA 1
ATOM 835 C C . LEU A 1 105 ? -10.071 -17.037 -20.680 1.00 95.19 105 LEU A C 1
ATOM 837 O O . LEU A 1 105 ? -9.214 -17.869 -20.385 1.00 95.19 105 LEU A O 1
ATOM 841 N N . CYS A 1 106 ? -10.312 -15.953 -19.940 1.00 95.94 106 CYS A N 1
ATOM 842 C CA . CYS A 1 106 ? -9.668 -15.673 -18.656 1.00 95.94 106 CYS A CA 1
ATOM 843 C C . CYS A 1 106 ? -10.722 -15.595 -17.547 1.00 95.94 106 CYS A C 1
ATOM 845 O O . CYS A 1 106 ? -11.687 -14.839 -17.657 1.00 95.94 106 CYS A O 1
ATOM 847 N N . LEU A 1 107 ? -10.522 -16.353 -16.468 1.00 94.94 107 LEU A N 1
ATOM 848 C CA . LEU A 1 107 ? -11.325 -16.264 -15.248 1.00 94.94 107 LEU A CA 1
ATOM 849 C C . LEU A 1 107 ? -10.508 -15.518 -14.190 1.00 94.94 107 LEU A C 1
ATOM 851 O O . LEU A 1 107 ? -9.423 -15.960 -13.819 1.00 94.94 107 LEU A O 1
ATOM 855 N N . MET A 1 108 ? -11.009 -14.365 -13.742 1.00 93.12 108 MET A N 1
ATOM 856 C CA . MET A 1 108 ? -10.368 -13.527 -12.725 1.00 93.12 108 MET A CA 1
ATOM 857 C C . MET A 1 108 ? -11.273 -13.471 -11.496 1.00 93.12 108 MET A C 1
ATOM 859 O O . MET A 1 108 ? -12.369 -12.913 -11.554 1.00 93.12 108 MET A O 1
ATOM 863 N N . GLU A 1 109 ? -10.823 -14.054 -10.389 1.00 91.62 109 GLU A N 1
ATOM 864 C CA . GLU A 1 109 ? -11.633 -14.236 -9.184 1.00 91.62 109 GLU A CA 1
ATOM 865 C C . GLU A 1 109 ? -11.020 -13.485 -8.000 1.00 91.62 109 GLU A C 1
ATOM 867 O O . GLU A 1 109 ? -9.842 -13.643 -7.686 1.00 91.62 109 GLU A O 1
ATOM 872 N N . SER A 1 110 ? -11.817 -12.649 -7.331 1.00 89.81 110 SER A N 1
ATOM 873 C CA . SER A 1 110 ? -11.451 -12.045 -6.047 1.00 89.81 110 SER A CA 1
ATOM 874 C C . SER A 1 110 ? -12.682 -11.483 -5.331 1.00 89.81 110 SER A C 1
ATOM 876 O O . SER A 1 110 ? -13.665 -11.077 -5.954 1.00 89.81 110 SER A O 1
ATOM 878 N N . ALA A 1 111 ? -12.623 -11.445 -3.997 1.00 85.56 111 ALA A N 1
ATOM 879 C CA . ALA A 1 111 ? -13.678 -10.905 -3.142 1.00 85.56 111 ALA A CA 1
ATOM 880 C C . ALA A 1 111 ? -13.706 -9.362 -3.086 1.00 85.56 111 ALA A C 1
ATOM 882 O O . ALA A 1 111 ? -14.667 -8.787 -2.569 1.00 85.56 111 ALA A O 1
ATOM 883 N N . THR A 1 112 ? -12.670 -8.686 -3.598 1.00 85.69 112 THR A N 1
ATOM 884 C CA . THR A 1 112 ? -12.437 -7.240 -3.412 1.00 85.69 112 THR A CA 1
ATOM 885 C C . THR A 1 112 ? -12.164 -6.489 -4.722 1.00 85.69 112 THR A C 1
ATOM 887 O O . THR A 1 112 ? -11.629 -5.382 -4.709 1.00 85.69 112 THR A O 1
ATOM 890 N N . LEU A 1 113 ? -12.589 -7.038 -5.868 1.00 87.00 113 LEU A N 1
ATOM 891 C CA . LEU A 1 113 ? -12.387 -6.422 -7.192 1.00 87.00 113 LEU A CA 1
ATOM 892 C C . LEU A 1 113 ? -13.140 -5.091 -7.400 1.00 87.00 113 LEU A C 1
ATOM 894 O O . LEU A 1 113 ? -12.847 -4.356 -8.339 1.00 87.00 113 LEU A O 1
ATOM 898 N N . SER A 1 114 ? -14.114 -4.766 -6.546 1.00 85.44 114 SER A N 1
ATOM 899 C CA . SER A 1 114 ? -14.915 -3.541 -6.662 1.00 85.44 114 SER A CA 1
ATOM 900 C C . SER A 1 114 ? -14.072 -2.266 -6.471 1.00 85.44 114 SER A C 1
ATOM 902 O O . SER A 1 114 ? -13.259 -2.223 -5.543 1.00 85.44 114 SER A O 1
ATOM 904 N N . PRO A 1 115 ? -14.283 -1.199 -7.273 1.00 88.81 115 PRO A N 1
ATOM 905 C CA . PRO A 1 115 ? -15.207 -1.089 -8.415 1.00 88.81 115 PRO A CA 1
ATOM 906 C C . PRO A 1 115 ? -14.727 -1.826 -9.677 1.00 88.81 115 PRO A C 1
ATOM 908 O O . PRO A 1 115 ? -13.546 -1.784 -10.024 1.00 88.81 115 PRO A O 1
ATOM 911 N N . MET A 1 116 ? -15.653 -2.494 -10.374 1.00 90.50 116 MET A N 1
ATOM 912 C CA . MET A 1 116 ? -15.320 -3.432 -11.458 1.00 90.50 116 MET A CA 1
ATOM 913 C C . MET A 1 116 ? -14.881 -2.759 -12.756 1.00 90.50 116 MET A C 1
ATOM 915 O O . MET A 1 116 ? -14.029 -3.276 -13.465 1.00 90.50 116 MET A O 1
ATOM 919 N N . ASP A 1 117 ? -15.451 -1.595 -13.043 1.00 90.19 117 ASP A N 1
ATOM 920 C CA . ASP A 1 117 ? -15.044 -0.709 -14.131 1.00 90.19 117 ASP A CA 1
ATOM 921 C C . ASP A 1 117 ? -13.579 -0.283 -13.977 1.00 90.19 117 ASP A C 1
ATOM 923 O O . ASP A 1 117 ? -12.792 -0.367 -14.914 1.00 90.19 117 ASP A O 1
ATOM 927 N N . GLN A 1 118 ? -13.186 0.097 -12.763 1.00 90.00 118 GLN A N 1
ATOM 928 C CA . GLN A 1 118 ? -11.825 0.536 -12.462 1.00 90.00 118 GLN A CA 1
ATOM 929 C C . GLN A 1 118 ? -10.837 -0.629 -12.494 1.00 90.00 118 GLN A C 1
ATOM 931 O O . GLN A 1 118 ? -9.708 -0.472 -12.956 1.00 90.00 118 GLN A O 1
ATOM 936 N N . PHE A 1 119 ? -11.261 -1.813 -12.042 1.00 92.25 119 PHE A N 1
ATOM 937 C CA . PHE A 1 119 ? -10.488 -3.035 -12.234 1.00 92.25 119 PHE A CA 1
ATOM 938 C C . PHE A 1 119 ? -10.265 -3.334 -13.723 1.00 92.25 119 PHE A C 1
ATOM 940 O O . PHE A 1 119 ? -9.115 -3.473 -14.133 1.00 92.25 119 PHE A O 1
ATOM 947 N N . ALA A 1 120 ? -11.325 -3.328 -14.536 1.00 93.81 120 ALA A N 1
ATOM 948 C CA . ALA A 1 120 ? -11.236 -3.559 -15.976 1.00 93.81 120 ALA A CA 1
ATOM 949 C C . ALA A 1 120 ? -10.304 -2.556 -16.675 1.00 93.81 120 ALA A C 1
ATOM 951 O O . ALA A 1 120 ? -9.421 -2.972 -17.424 1.00 93.81 120 ALA A O 1
ATOM 952 N N . ILE A 1 121 ? -10.420 -1.259 -16.355 1.00 92.12 121 ILE A N 1
ATOM 953 C CA . ILE A 1 121 ? -9.510 -0.216 -16.856 1.00 92.12 121 ILE A CA 1
ATOM 954 C C . ILE A 1 121 ? -8.061 -0.548 -16.487 1.00 92.12 121 ILE A C 1
ATOM 956 O O . ILE A 1 121 ? -7.203 -0.557 -17.365 1.00 92.12 121 ILE A O 1
ATOM 960 N N . SER A 1 122 ? -7.786 -0.887 -15.221 1.00 91.62 122 SER A N 1
ATOM 961 C CA . SER A 1 122 ? -6.431 -1.249 -14.771 1.00 91.62 122 SER A CA 1
ATOM 962 C C . SER A 1 122 ? -5.892 -2.549 -15.383 1.00 91.62 122 SER A C 1
ATOM 964 O O . SER A 1 122 ? -4.693 -2.803 -15.331 1.00 91.62 122 SER A O 1
ATOM 966 N N . SER A 1 123 ? -6.763 -3.371 -15.972 1.00 94.81 123 SER A N 1
ATOM 967 C CA . SER A 1 123 ? -6.408 -4.586 -16.712 1.00 94.81 123 SER A CA 1
ATOM 968 C C . SER A 1 123 ? -6.403 -4.388 -18.233 1.00 94.81 123 SER A C 1
ATOM 970 O O . SER A 1 123 ? -6.233 -5.358 -18.963 1.00 94.81 123 SER A O 1
ATOM 972 N N . GLY A 1 124 ? -6.601 -3.161 -18.732 1.00 94.88 124 GLY A N 1
ATOM 973 C CA . GLY A 1 124 ? -6.628 -2.868 -20.170 1.00 94.88 124 GLY A CA 1
ATOM 974 C C . GLY A 1 124 ? -7.811 -3.479 -20.919 1.00 94.88 124 GLY A C 1
ATOM 975 O O . GLY A 1 124 ? -7.687 -3.781 -22.112 1.00 94.88 124 GLY A O 1
ATOM 976 N N . LEU A 1 125 ? -8.929 -3.677 -20.215 1.00 95.38 125 LEU A N 1
ATOM 977 C CA . LEU A 1 125 ? -10.170 -4.238 -20.737 1.00 95.38 125 LEU A CA 1
ATOM 978 C C . LEU A 1 125 ? -11.216 -3.140 -20.951 1.00 95.38 125 LEU A C 1
ATOM 980 O O . LEU A 1 125 ? -11.421 -2.263 -20.111 1.00 95.38 125 LEU A O 1
ATOM 984 N N . GLN A 1 126 ? -11.929 -3.233 -22.065 1.00 94.25 126 GLN A N 1
ATOM 985 C CA . GLN A 1 126 ? -13.092 -2.419 -22.390 1.00 94.25 126 GLN A CA 1
ATOM 986 C C . GLN A 1 126 ? -14.380 -3.057 -21.844 1.00 94.25 126 GLN A C 1
ATOM 988 O O . GLN A 1 126 ? -14.452 -4.281 -21.721 1.00 94.25 126 GLN A O 1
ATOM 993 N N . PRO A 1 127 ? -15.453 -2.279 -21.597 1.00 93.25 127 PRO A N 1
ATOM 994 C CA . PRO A 1 127 ? -16.739 -2.802 -21.115 1.00 93.25 127 PRO A CA 1
ATOM 995 C C . PRO A 1 127 ? -17.335 -3.949 -21.946 1.00 93.25 127 PRO A C 1
ATOM 997 O O . PRO A 1 127 ? -18.062 -4.790 -21.421 1.00 93.25 127 PRO A O 1
ATOM 1000 N N . SER A 1 128 ? -17.035 -4.006 -23.246 1.00 94.31 128 SER A N 1
ATOM 1001 C CA . SER A 1 128 ? -17.478 -5.085 -24.134 1.00 94.31 128 SER A CA 1
ATOM 1002 C C . SER A 1 128 ? -16.684 -6.387 -23.977 1.00 94.31 128 SER A C 1
ATOM 1004 O O . SER A 1 128 ? -17.206 -7.438 -24.347 1.00 94.31 128 SER A O 1
ATOM 1006 N N . GLU A 1 129 ? -15.465 -6.329 -23.433 1.00 94.50 129 GLU A N 1
ATOM 1007 C CA . GLU A 1 129 ? -14.501 -7.440 -23.364 1.00 94.50 129 GLU A CA 1
ATOM 1008 C C . GLU A 1 129 ? -14.647 -8.310 -22.108 1.00 94.50 129 GLU A C 1
ATOM 1010 O O . GLU A 1 129 ? -14.030 -9.369 -22.033 1.00 94.50 129 GLU A O 1
ATOM 1015 N N . TYR A 1 130 ? -15.467 -7.913 -21.129 1.00 94.69 130 TYR A N 1
ATOM 1016 C CA . TYR A 1 130 ? -15.654 -8.692 -19.905 1.00 94.69 130 TYR A CA 1
ATOM 1017 C C . TYR A 1 130 ? -17.123 -8.883 -19.527 1.00 94.69 130 TYR A C 1
ATOM 1019 O O . TYR A 1 130 ? -18.047 -8.223 -20.017 1.00 94.69 130 TYR A O 1
ATOM 1027 N N . ARG A 1 131 ? -17.343 -9.847 -18.634 1.00 94.44 131 ARG A N 1
ATOM 1028 C CA . ARG A 1 131 ? -18.610 -10.071 -17.941 1.00 94.44 131 ARG A CA 1
ATOM 1029 C C . ARG A 1 131 ? -18.315 -10.256 -16.466 1.00 94.44 131 ARG A C 1
ATOM 1031 O O . ARG A 1 131 ? -17.407 -10.995 -16.103 1.00 94.44 131 ARG A O 1
ATOM 1038 N N . THR A 1 132 ? -19.100 -9.594 -15.630 1.00 93.56 132 THR A N 1
ATOM 1039 C CA . THR A 1 132 ? -18.990 -9.725 -14.180 1.00 93.56 132 THR A CA 1
ATOM 1040 C C . THR A 1 132 ? -20.004 -10.739 -13.690 1.00 93.56 132 THR A C 1
ATOM 1042 O O . THR A 1 132 ? -21.193 -10.628 -13.991 1.00 93.56 132 THR A O 1
ATOM 1045 N N . ILE A 1 133 ? -19.539 -11.696 -12.895 1.00 92.12 133 ILE A N 1
ATOM 1046 C CA . ILE A 1 133 ? -20.395 -12.610 -12.146 1.00 92.12 133 ILE A CA 1
ATOM 1047 C C . ILE A 1 133 ? -20.202 -12.283 -10.669 1.00 92.12 133 ILE A C 1
ATOM 1049 O O . ILE A 1 133 ? -19.101 -12.399 -10.140 1.00 92.12 133 ILE A O 1
ATOM 1053 N N . CYS A 1 134 ? -21.274 -11.858 -10.006 1.00 89.06 134 CYS A N 1
ATOM 1054 C CA . CYS A 1 134 ? -21.260 -11.587 -8.573 1.00 89.06 134 CYS A CA 1
ATOM 1055 C C . CYS A 1 134 ? -21.932 -12.745 -7.837 1.00 89.06 134 CYS A C 1
ATOM 1057 O O . CYS A 1 134 ? -23.138 -12.953 -7.977 1.00 89.06 134 CYS A O 1
ATOM 1059 N N . GLY A 1 135 ? -21.165 -13.478 -7.030 1.00 86.62 135 GLY A N 1
ATOM 1060 C CA . GLY A 1 135 ? -21.736 -14.441 -6.092 1.00 86.62 135 GLY A CA 1
ATOM 1061 C C . GLY A 1 135 ? -22.592 -13.734 -5.037 1.00 86.62 135 GLY A C 1
ATOM 1062 O O . GLY A 1 135 ? -22.227 -12.669 -4.537 1.00 86.62 135 GLY A O 1
ATOM 1063 N N . SER A 1 136 ? -23.733 -14.320 -4.675 1.00 85.06 136 SER A N 1
ATOM 1064 C CA . SER A 1 136 ? -24.555 -13.819 -3.572 1.00 85.06 136 SER A CA 1
ATOM 1065 C C . SER A 1 136 ? -24.107 -14.433 -2.247 1.00 85.06 136 SER A C 1
ATOM 1067 O O . SER A 1 136 ? -24.082 -15.655 -2.114 1.00 85.06 136 SER A O 1
ATOM 1069 N N . ALA A 1 137 ? -23.860 -13.601 -1.237 1.00 86.94 137 ALA A N 1
ATOM 1070 C CA . ALA A 1 137 ? -23.639 -14.039 0.142 1.00 86.94 137 ALA A CA 1
ATOM 1071 C C . ALA A 1 137 ? -24.613 -13.316 1.095 1.00 86.94 137 ALA A C 1
ATOM 1073 O O . ALA A 1 137 ? -24.187 -12.429 1.836 1.00 86.94 137 ALA A O 1
ATOM 1074 N N . PRO A 1 138 ? -25.926 -13.646 1.086 1.00 87.75 138 PRO A N 1
ATOM 1075 C CA . PRO A 1 138 ? -26.932 -12.909 1.862 1.00 87.75 138 PRO A CA 1
ATOM 1076 C C . PRO A 1 138 ? -26.612 -12.840 3.362 1.00 87.75 138 PRO A C 1
ATOM 1078 O O . PRO A 1 138 ? -26.823 -11.808 3.997 1.00 87.75 138 PRO A O 1
ATOM 1081 N N . TRP A 1 139 ? -26.009 -13.904 3.904 1.00 87.94 139 TRP A N 1
ATOM 1082 C CA . TRP A 1 139 ? -25.562 -13.997 5.296 1.00 87.94 139 TRP A CA 1
ATOM 1083 C C . TRP A 1 139 ? -24.574 -12.889 5.693 1.00 87.94 139 TRP A C 1
ATOM 1085 O O . TRP A 1 139 ? -24.557 -12.476 6.850 1.00 87.94 139 TRP A O 1
ATOM 1095 N N . ARG A 1 140 ? -23.796 -12.346 4.744 1.00 83.94 140 ARG A N 1
ATOM 1096 C CA . ARG A 1 140 ? -22.802 -11.293 5.006 1.00 83.94 140 ARG A CA 1
ATOM 1097 C C . ARG A 1 140 ? -23.447 -9.979 5.443 1.00 83.94 140 ARG A C 1
ATOM 1099 O O . ARG A 1 140 ? -22.844 -9.238 6.210 1.00 83.94 140 ARG A O 1
ATOM 1106 N N . THR A 1 141 ? -24.677 -9.702 5.006 1.00 81.94 141 THR A N 1
ATOM 1107 C CA . THR A 1 141 ? -25.391 -8.465 5.380 1.00 81.94 141 THR A CA 1
ATOM 1108 C C . THR A 1 141 ? -25.687 -8.382 6.878 1.00 81.94 141 THR A C 1
ATOM 1110 O O . THR A 1 141 ? -25.799 -7.288 7.419 1.00 81.94 141 THR A O 1
ATOM 1113 N N . LEU A 1 142 ? -25.756 -9.531 7.554 1.00 86.31 142 LEU A N 1
ATOM 1114 C CA . LEU A 1 142 ? -25.959 -9.641 8.998 1.00 86.31 142 LEU A CA 1
ATOM 1115 C C . LEU A 1 142 ? -24.663 -9.968 9.755 1.00 86.31 142 LEU A C 1
ATOM 1117 O O . LEU A 1 142 ? -24.686 -10.072 10.979 1.00 86.31 142 LEU A O 1
ATOM 1121 N N . ALA A 1 143 ? -23.541 -10.139 9.048 1.00 86.81 143 ALA A N 1
ATOM 1122 C CA . ALA A 1 143 ? -22.276 -10.561 9.642 1.00 86.81 143 ALA A CA 1
ATOM 1123 C C . ALA A 1 143 ? -21.513 -9.416 10.324 1.00 86.81 143 ALA A C 1
ATOM 1125 O O . ALA A 1 143 ? -20.655 -9.680 11.160 1.00 86.81 143 ALA A O 1
ATOM 1126 N N . LEU A 1 144 ? -21.802 -8.156 9.975 1.00 88.31 144 LEU A N 1
ATOM 1127 C CA . LEU A 1 144 ? -21.072 -6.987 10.469 1.00 88.31 144 LEU A CA 1
ATOM 1128 C C . LEU A 1 144 ? -22.033 -5.886 10.923 1.00 88.31 144 LEU A C 1
ATOM 1130 O O . LEU A 1 144 ? -22.996 -5.556 10.232 1.00 88.31 144 LEU A O 1
ATOM 1134 N N . LYS A 1 145 ? -21.723 -5.266 12.063 1.00 91.56 145 LYS A N 1
ATOM 1135 C CA . LYS A 1 145 ? -22.288 -3.976 12.474 1.00 91.56 145 LYS A CA 1
ATOM 1136 C C . LYS A 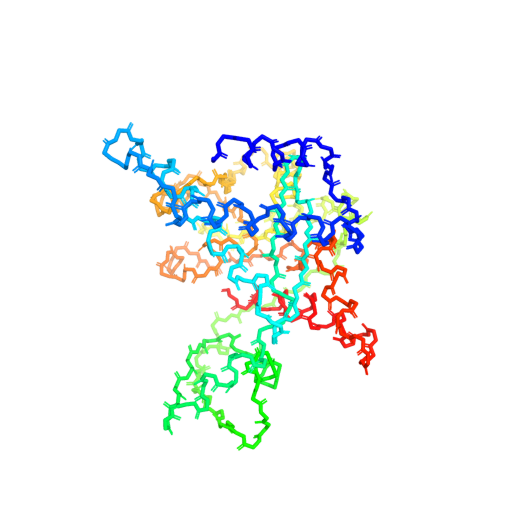1 145 ? -21.198 -2.926 12.318 1.00 91.56 145 LYS A C 1
ATOM 1138 O O . LYS A 1 145 ? -20.136 -3.060 12.915 1.00 91.56 145 LYS A O 1
ATOM 1143 N N . VAL A 1 146 ? -21.460 -1.900 11.515 1.00 92.00 146 VAL A N 1
ATOM 1144 C CA . VAL A 1 146 ? -20.489 -0.838 11.226 1.00 92.00 146 VAL A CA 1
ATOM 1145 C C . VAL A 1 146 ? -20.919 0.443 11.927 1.00 92.00 146 VAL A C 1
ATOM 1147 O O . VAL A 1 146 ? -22.075 0.852 11.826 1.00 92.00 146 VAL A O 1
ATOM 1150 N N . ALA A 1 147 ? -19.979 1.082 12.618 1.00 93.50 147 ALA A N 1
ATOM 1151 C CA . ALA A 1 147 ? -20.134 2.412 13.190 1.00 93.50 147 ALA A CA 1
ATOM 1152 C C . ALA A 1 147 ? -19.021 3.324 12.662 1.00 93.50 147 ALA A C 1
ATOM 1154 O O . ALA A 1 147 ? -17.900 2.873 12.433 1.00 93.50 147 ALA A O 1
ATOM 1155 N N . ILE A 1 148 ? -19.339 4.604 12.473 1.00 93.69 148 ILE A N 1
ATOM 1156 C CA . ILE A 1 148 ? -18.386 5.619 12.019 1.00 93.69 148 ILE A CA 1
ATOM 1157 C C . ILE A 1 148 ? -18.260 6.660 13.125 1.00 93.69 148 ILE A C 1
ATOM 1159 O O . ILE A 1 148 ? -19.228 7.352 13.441 1.00 93.69 148 ILE A O 1
ATOM 1163 N N . ASP A 1 149 ? -17.069 6.767 13.710 1.00 92.88 149 ASP A N 1
ATOM 1164 C CA . ASP A 1 149 ? -16.757 7.815 14.677 1.00 92.88 149 ASP A CA 1
ATOM 1165 C C . ASP A 1 149 ? -16.185 9.038 13.955 1.00 92.88 149 ASP A C 1
ATOM 1167 O O . ASP A 1 149 ? -15.072 9.008 13.434 1.00 92.88 149 ASP A O 1
ATOM 1171 N N . ILE A 1 150 ? -16.965 10.117 13.919 1.00 92.31 150 ILE A N 1
ATOM 1172 C CA . ILE A 1 150 ? -16.604 11.372 13.245 1.00 92.31 150 ILE A CA 1
ATOM 1173 C C . ILE A 1 150 ? -15.958 12.401 14.185 1.00 92.31 150 ILE A C 1
ATOM 1175 O O . ILE A 1 150 ? -15.738 13.540 13.780 1.00 92.31 150 ILE A O 1
ATOM 1179 N N . ARG A 1 151 ? -15.686 12.040 15.448 1.00 92.56 151 ARG A N 1
ATOM 1180 C CA . ARG A 1 151 ? -15.103 12.961 16.441 1.00 92.56 151 ARG A CA 1
ATOM 1181 C C . ARG A 1 151 ? -13.600 13.166 16.246 1.00 92.56 151 ARG A C 1
ATOM 1183 O O . ARG A 1 151 ? -13.080 14.223 16.592 1.00 92.56 151 ARG A O 1
ATOM 1190 N N . GLY A 1 152 ? -12.905 12.165 15.703 1.00 90.56 152 GLY A N 1
ATOM 1191 C CA . GLY A 1 152 ? -11.471 12.222 15.428 1.00 90.56 152 GLY A CA 1
ATOM 1192 C C . GLY A 1 152 ? -11.168 12.657 13.995 1.00 90.56 152 GLY A C 1
ATOM 1193 O O . GLY A 1 152 ? -11.727 12.114 13.045 1.00 90.56 152 GLY A O 1
ATOM 1194 N N . ASP A 1 153 ? -10.229 13.589 13.824 1.00 93.69 153 ASP A N 1
ATOM 1195 C CA . ASP A 1 153 ? -9.676 13.923 12.510 1.00 93.69 153 ASP A CA 1
ATOM 1196 C C . ASP A 1 153 ? -8.323 13.242 12.304 1.00 93.69 153 ASP A C 1
ATOM 1198 O O . ASP A 1 153 ? -7.298 13.649 12.849 1.00 93.69 153 ASP A O 1
ATOM 1202 N N . THR A 1 154 ? -8.311 12.211 11.468 1.00 93.62 154 THR A N 1
ATOM 1203 C CA . THR A 1 154 ? -7.125 11.397 11.184 1.00 93.62 154 THR A CA 1
ATOM 1204 C C . THR A 1 154 ? -6.279 11.916 10.016 1.00 93.62 154 THR A C 1
ATOM 1206 O O . THR A 1 154 ? -5.334 11.240 9.598 1.00 93.62 154 THR A O 1
ATOM 1209 N N . ARG A 1 155 ? -6.591 13.090 9.442 1.00 91.88 155 ARG A N 1
ATOM 1210 C CA . ARG A 1 155 ? -5.758 13.701 8.389 1.00 91.88 155 ARG A CA 1
ATOM 1211 C C . ARG A 1 155 ? -4.361 13.979 8.925 1.00 91.88 155 ARG A C 1
ATOM 1213 O O . ARG A 1 155 ? -4.200 14.379 10.073 1.00 91.88 155 ARG A O 1
ATOM 1220 N N . PHE A 1 156 ? -3.342 13.832 8.080 1.00 89.56 156 PHE A N 1
ATOM 1221 C CA . PHE A 1 156 ? -1.938 13.936 8.495 1.00 89.56 156 PHE A CA 1
ATOM 1222 C C . PHE A 1 156 ? -1.617 15.197 9.319 1.00 89.56 156 PHE A C 1
ATOM 1224 O O . PHE A 1 156 ? -0.956 15.110 10.350 1.00 89.56 156 PHE A O 1
ATOM 1231 N N . SER A 1 157 ? -2.146 16.353 8.908 1.00 91.62 157 SER A N 1
ATOM 1232 C CA . SER A 1 157 ? -1.934 17.646 9.570 1.00 91.62 157 SER A CA 1
ATOM 1233 C C . SER A 1 157 ? -2.694 17.829 10.890 1.00 91.62 157 SER A C 1
ATOM 1235 O O . SER A 1 157 ? -2.389 18.757 11.636 1.00 91.62 157 SER A O 1
ATOM 1237 N N . ARG A 1 158 ? -3.687 16.980 11.183 1.00 94.19 158 ARG A N 1
ATOM 1238 C CA . ARG A 1 158 ? -4.611 17.121 12.323 1.00 94.19 158 ARG A CA 1
ATOM 1239 C C . ARG A 1 158 ? -4.527 15.965 13.314 1.00 94.19 158 ARG A C 1
ATOM 1241 O O . ARG A 1 158 ? -4.692 16.187 14.506 1.00 94.19 158 ARG A O 1
ATOM 1248 N N . ARG A 1 159 ? -4.161 14.764 12.859 1.00 93.75 159 ARG A N 1
ATOM 1249 C CA . ARG A 1 159 ? -4.216 13.509 13.628 1.00 93.75 159 ARG A CA 1
ATOM 1250 C C . ARG A 1 159 ? -3.519 13.529 14.983 1.00 93.75 159 ARG A C 1
ATOM 1252 O O . ARG A 1 159 ? -3.957 12.835 15.889 1.00 93.75 159 ARG A O 1
ATOM 1259 N N . ARG A 1 160 ? -2.460 14.333 15.136 1.00 94.62 160 ARG A N 1
ATOM 1260 C CA . ARG A 1 160 ? -1.751 14.487 16.415 1.00 94.62 160 ARG A CA 1
ATOM 1261 C C . ARG A 1 160 ? -2.584 15.239 17.457 1.00 94.62 160 ARG A C 1
ATOM 1263 O O . ARG A 1 160 ? -2.494 14.921 18.632 1.00 94.62 160 ARG A O 1
ATOM 1270 N N . GLN A 1 161 ? -3.381 16.217 17.026 1.00 96.75 161 GLN A N 1
ATOM 1271 C CA . GLN A 1 161 ? -4.278 16.990 17.894 1.00 96.75 161 GLN A CA 1
ATOM 1272 C C . GLN A 1 161 ? -5.472 16.153 18.367 1.00 96.75 161 GLN A C 1
ATOM 1274 O O . GLN A 1 161 ? -6.045 16.475 19.395 1.00 96.75 161 GLN A O 1
ATOM 1279 N N . HIS A 1 162 ? -5.799 15.080 17.638 1.00 96.94 162 HIS A N 1
ATOM 1280 C CA . HIS A 1 162 ? -6.930 14.196 17.923 1.00 96.94 162 HIS A CA 1
ATOM 1281 C C . HIS A 1 162 ? -6.526 12.854 18.562 1.00 96.94 162 HIS A C 1
ATOM 1283 O O . HIS A 1 162 ? -7.289 11.889 18.536 1.00 96.94 162 HIS A O 1
ATOM 1289 N N . LEU A 1 163 ? -5.298 12.734 19.084 1.00 96.50 163 LEU A N 1
ATOM 1290 C CA . LEU A 1 163 ? -4.832 11.478 19.690 1.00 96.50 163 LEU A CA 1
ATOM 1291 C C . LEU A 1 163 ? -5.661 11.078 20.917 1.00 96.50 163 LEU A C 1
ATOM 1293 O O . LEU A 1 163 ? -5.822 9.886 21.164 1.00 96.50 163 LEU A O 1
ATOM 1297 N N . ASP A 1 164 ? -6.211 12.048 21.646 1.00 97.00 164 ASP A N 1
ATOM 1298 C CA . ASP A 1 164 ? -7.033 11.816 22.835 1.00 97.00 164 ASP A CA 1
ATOM 1299 C C . ASP A 1 164 ? -8.360 11.149 22.471 1.00 97.00 164 ASP A C 1
ATOM 1301 O O . ASP A 1 164 ? -8.736 10.137 23.070 1.00 97.00 164 ASP A O 1
ATOM 1305 N N . GLU A 1 165 ? -9.049 11.665 21.452 1.00 97.00 165 GLU A N 1
ATOM 1306 C CA . GLU A 1 165 ? -10.291 11.093 20.938 1.00 97.00 165 GLU A CA 1
ATOM 1307 C C . GLU A 1 165 ? -10.057 9.689 20.384 1.00 97.00 165 GLU A C 1
ATOM 1309 O O . GLU A 1 165 ? -10.829 8.776 20.678 1.00 97.00 165 GLU A O 1
ATOM 1314 N N . ILE A 1 166 ? -8.967 9.494 19.636 1.00 97.12 166 ILE A N 1
ATOM 1315 C CA . ILE A 1 166 ? -8.615 8.193 19.059 1.00 97.12 166 ILE A CA 1
ATOM 1316 C C . ILE A 1 166 ? -8.282 7.173 20.150 1.00 97.12 166 ILE A C 1
ATOM 1318 O O . ILE A 1 166 ? -8.839 6.078 20.141 1.00 97.12 166 ILE A O 1
ATOM 1322 N N . ALA A 1 167 ? -7.429 7.514 21.119 1.00 97.31 167 ALA A N 1
ATOM 1323 C CA . ALA A 1 167 ? -7.089 6.611 22.217 1.00 97.31 167 ALA A CA 1
ATOM 1324 C C . ALA A 1 167 ? -8.322 6.264 23.069 1.00 97.31 167 ALA A C 1
ATOM 1326 O O . ALA A 1 167 ? -8.500 5.111 23.462 1.00 97.31 167 ALA A O 1
ATOM 1327 N N . THR A 1 168 ? -9.217 7.231 23.294 1.00 96.94 168 THR A N 1
ATOM 1328 C CA . THR A 1 168 ? -10.482 7.010 24.010 1.00 96.94 168 THR A CA 1
ATOM 1329 C C . THR A 1 168 ? -11.414 6.073 23.238 1.00 96.94 168 THR A C 1
ATOM 1331 O O . THR A 1 168 ? -11.988 5.159 23.832 1.00 96.94 168 THR A O 1
ATOM 1334 N N . ALA A 1 169 ? -11.551 6.261 21.922 1.00 97.06 169 ALA A N 1
ATOM 1335 C CA . ALA A 1 169 ? -12.364 5.396 21.069 1.00 97.06 169 ALA A CA 1
ATOM 1336 C C . ALA A 1 169 ? -11.810 3.964 21.017 1.00 97.06 169 ALA A C 1
ATOM 1338 O O . ALA A 1 169 ? -12.570 3.006 21.163 1.00 97.06 169 ALA A O 1
ATOM 1339 N N . VAL A 1 170 ? -10.488 3.813 20.885 1.00 97.31 170 VAL A N 1
ATOM 1340 C CA . VAL A 1 170 ? -9.814 2.509 20.937 1.00 97.31 170 VAL A CA 1
ATOM 1341 C C . VAL A 1 170 ? -10.054 1.833 22.284 1.00 97.31 170 VAL A C 1
ATOM 1343 O O . VAL A 1 170 ? -10.475 0.680 22.319 1.00 97.31 170 VAL A O 1
ATOM 1346 N N . LEU A 1 171 ? -9.866 2.545 23.399 1.00 97.88 171 LEU A N 1
ATOM 1347 C CA . LEU A 1 171 ? -10.104 1.990 24.732 1.00 97.88 171 LEU A CA 1
ATOM 1348 C C . LEU A 1 171 ? -11.560 1.550 24.926 1.00 97.88 171 LEU A C 1
ATOM 1350 O O . LEU A 1 171 ? -11.814 0.524 25.554 1.00 97.88 171 LEU A O 1
ATOM 1354 N N . ALA A 1 172 ? -12.518 2.316 24.401 1.00 96.81 172 ALA A N 1
ATOM 1355 C CA . ALA A 1 172 ? -13.930 1.958 24.455 1.00 96.81 172 ALA A CA 1
ATOM 1356 C C . ALA A 1 172 ? -14.231 0.682 23.655 1.00 96.81 172 ALA A C 1
ATOM 1358 O O . ALA A 1 172 ? -14.982 -0.159 24.140 1.00 96.81 172 ALA A O 1
ATOM 1359 N N . LEU A 1 173 ? -13.615 0.510 22.478 1.00 96.81 173 LEU A N 1
ATOM 1360 C CA . LEU A 1 173 ? -13.740 -0.714 21.684 1.00 96.81 173 LEU A CA 1
ATOM 1361 C C . LEU A 1 173 ? -13.163 -1.924 22.427 1.00 96.81 173 LEU A C 1
ATOM 1363 O O . LEU A 1 173 ? -13.833 -2.946 22.523 1.00 96.81 173 LEU A O 1
ATOM 1367 N N . ILE A 1 174 ? -11.960 -1.784 22.993 1.00 96.88 174 ILE A N 1
ATOM 1368 C CA . ILE A 1 174 ? -11.294 -2.845 23.765 1.00 96.88 174 ILE A CA 1
ATOM 1369 C C . ILE A 1 174 ? -12.175 -3.286 24.939 1.00 96.88 174 ILE A C 1
ATOM 1371 O O . ILE A 1 174 ? -12.358 -4.472 25.165 1.00 96.88 174 ILE A O 1
ATOM 1375 N N . LYS A 1 175 ? -12.783 -2.337 25.660 1.00 96.19 175 LYS A N 1
ATOM 1376 C CA . LYS A 1 175 ? -13.677 -2.633 26.794 1.00 96.19 175 LYS A CA 1
ATOM 1377 C C . LYS A 1 175 ? -15.018 -3.255 26.393 1.00 96.19 175 LYS A C 1
ATOM 1379 O O . LYS A 1 175 ? -15.735 -3.729 27.269 1.00 96.19 175 LYS A O 1
ATOM 1384 N N . ALA A 1 176 ? -15.391 -3.203 25.115 1.00 95.94 176 ALA A N 1
ATOM 1385 C CA . ALA A 1 176 ? -16.668 -3.710 24.619 1.00 95.94 176 ALA A CA 1
ATOM 1386 C C . ALA A 1 176 ? -16.614 -5.187 24.190 1.00 95.94 176 ALA A C 1
ATOM 1388 O O . ALA A 1 176 ? -17.642 -5.728 23.781 1.00 95.94 176 ALA A O 1
ATOM 1389 N N . THR A 1 177 ? -15.447 -5.830 24.264 1.00 94.75 177 THR A N 1
ATOM 1390 C CA . THR A 1 177 ? -15.253 -7.240 23.918 1.00 94.75 177 THR A CA 1
ATOM 1391 C C . THR A 1 177 ? -14.425 -7.959 24.984 1.00 94.75 177 THR A C 1
ATOM 1393 O O . THR A 1 177 ? -13.616 -7.353 25.681 1.00 94.75 177 THR A O 1
ATOM 1396 N N . GLU A 1 178 ? -14.653 -9.263 25.130 1.00 92.62 178 GLU A N 1
ATOM 1397 C CA . GLU A 1 178 ? -13.815 -10.157 25.943 1.00 92.62 178 GLU A CA 1
ATOM 1398 C C . GLU A 1 178 ? -12.677 -10.782 25.119 1.00 92.62 178 GLU A C 1
ATOM 1400 O O . GLU A 1 178 ? -11.793 -11.440 25.667 1.00 92.62 178 GLU A O 1
ATOM 1405 N N . LYS A 1 179 ? -12.702 -10.602 23.793 1.00 94.12 179 LYS A N 1
ATOM 1406 C CA . LYS A 1 179 ? -11.660 -11.052 22.871 1.00 94.12 179 LYS A CA 1
ATOM 1407 C C . LYS A 1 179 ? -10.696 -9.908 22.563 1.00 94.12 179 LYS A C 1
ATOM 1409 O O . LYS A 1 179 ? -11.079 -8.745 22.665 1.00 94.12 179 LYS A O 1
ATOM 1414 N N . PRO A 1 180 ? -9.467 -10.201 22.113 1.00 94.06 180 PRO A N 1
ATOM 1415 C CA . PRO A 1 180 ? -8.575 -9.154 21.647 1.00 94.06 180 PRO A CA 1
ATOM 1416 C C . PRO A 1 180 ? -9.192 -8.371 20.482 1.00 94.06 180 PRO A C 1
ATOM 1418 O O . PRO A 1 180 ? -9.656 -8.960 19.501 1.00 94.06 180 PRO A O 1
ATOM 1421 N N . ALA A 1 181 ? -9.162 -7.044 20.565 1.00 95.12 181 ALA A N 1
ATOM 1422 C CA . ALA A 1 181 ? -9.598 -6.180 19.472 1.00 95.12 181 ALA A CA 1
ATOM 1423 C C . ALA A 1 181 ? -8.471 -5.962 18.450 1.00 95.12 181 ALA A C 1
ATOM 1425 O O . ALA A 1 181 ? -7.297 -5.880 18.814 1.00 95.12 181 ALA A O 1
ATOM 1426 N N . ILE A 1 182 ? -8.811 -5.793 17.170 1.00 94.19 182 ILE A N 1
ATOM 1427 C CA . ILE A 1 182 ? -7.830 -5.390 16.149 1.00 94.19 182 ILE A CA 1
ATOM 1428 C C . ILE A 1 182 ? -8.011 -3.923 15.798 1.00 94.19 182 ILE A C 1
ATOM 1430 O O . ILE A 1 182 ? -9.092 -3.495 15.401 1.00 94.19 182 ILE A O 1
ATOM 1434 N N . ILE A 1 183 ? -6.927 -3.158 15.871 1.00 95.88 183 ILE A N 1
ATOM 1435 C CA . ILE A 1 183 ? -6.908 -1.757 15.470 1.00 95.88 183 ILE A CA 1
ATOM 1436 C C . ILE A 1 183 ? -5.922 -1.593 14.316 1.00 95.88 183 ILE A C 1
ATOM 1438 O O . ILE A 1 183 ? -4.709 -1.714 14.491 1.00 95.88 183 ILE A O 1
ATOM 1442 N N . TYR A 1 184 ? -6.440 -1.313 13.126 1.00 94.75 184 TYR A N 1
ATOM 1443 C CA . TYR A 1 184 ? -5.643 -1.044 11.938 1.00 94.75 184 TYR A CA 1
ATOM 1444 C C . TYR A 1 184 ? -5.321 0.445 11.832 1.00 94.75 184 TYR A C 1
ATOM 1446 O O . TYR A 1 184 ? -6.220 1.278 11.793 1.00 94.75 184 TYR A O 1
ATOM 1454 N N . PHE A 1 185 ? -4.044 0.793 11.717 1.00 94.44 185 PHE A N 1
ATOM 1455 C CA . PHE A 1 185 ? -3.574 2.162 11.528 1.00 94.44 185 PHE A CA 1
ATOM 1456 C C . PHE A 1 185 ? -3.042 2.384 10.112 1.00 94.44 185 PHE A C 1
ATOM 1458 O O . PHE A 1 185 ? -2.460 1.498 9.486 1.00 94.44 185 PHE A O 1
ATOM 1465 N N . SER A 1 186 ? -3.150 3.624 9.635 1.00 91.69 186 SER A N 1
ATOM 1466 C CA . SER A 1 186 ? -2.578 4.053 8.347 1.00 91.69 186 SER A CA 1
ATOM 1467 C C . SER A 1 186 ? -1.044 4.049 8.295 1.00 91.69 186 SER A C 1
ATOM 1469 O O . SER A 1 186 ? -0.467 4.127 7.216 1.00 91.69 186 SER A O 1
ATOM 1471 N N . SER A 1 187 ? -0.354 3.996 9.440 1.00 89.44 187 SER A N 1
ATOM 1472 C CA . SER A 1 187 ? 1.112 3.919 9.489 1.00 89.44 187 SER A CA 1
ATOM 1473 C C . SER A 1 187 ? 1.607 3.407 10.838 1.00 89.44 187 SER A C 1
ATOM 1475 O O . SER A 1 187 ? 0.995 3.684 11.870 1.00 89.44 187 SER A O 1
ATOM 1477 N N . TYR A 1 188 ? 2.780 2.769 10.844 1.00 90.31 188 TYR A N 1
ATOM 1478 C CA . TYR A 1 188 ? 3.443 2.312 12.070 1.00 90.31 188 TYR A CA 1
ATOM 1479 C C . TYR A 1 188 ? 3.703 3.455 13.065 1.00 90.31 188 TYR A C 1
ATOM 1481 O O . TYR A 1 188 ? 3.456 3.318 14.259 1.00 90.31 188 TYR A O 1
ATOM 1489 N N . ARG A 1 189 ? 4.131 4.627 12.568 1.00 92.00 189 ARG A N 1
ATOM 1490 C CA . ARG A 1 189 ? 4.335 5.813 13.416 1.00 92.00 189 ARG A CA 1
ATOM 1491 C C . ARG A 1 189 ? 3.048 6.214 14.138 1.00 92.00 189 ARG A C 1
ATOM 1493 O O . ARG A 1 189 ? 3.098 6.533 15.318 1.00 92.00 189 ARG A O 1
ATOM 1500 N N . TYR A 1 190 ? 1.911 6.182 13.443 1.00 94.31 190 TYR A N 1
ATOM 1501 C CA . TYR A 1 190 ? 0.643 6.577 14.050 1.00 94.31 190 TYR A CA 1
ATOM 1502 C C . TYR A 1 190 ? 0.142 5.548 15.072 1.00 94.31 190 TYR A C 1
ATOM 1504 O O . TYR A 1 190 ? -0.370 5.939 16.116 1.00 94.31 190 TYR A O 1
ATOM 1512 N N . ALA A 1 191 ? 0.375 4.254 14.824 1.00 95.00 191 ALA A N 1
ATOM 1513 C CA . ALA A 1 191 ? 0.106 3.200 15.800 1.00 95.00 191 ALA A CA 1
ATOM 1514 C C . ALA A 1 191 ? 0.909 3.398 17.099 1.00 95.00 191 ALA A C 1
ATOM 1516 O O . ALA A 1 191 ? 0.348 3.283 18.184 1.00 95.00 191 ALA A O 1
ATOM 1517 N N . ILE A 1 192 ? 2.198 3.758 17.004 1.00 95.69 192 ILE A N 1
ATOM 1518 C CA . ILE A 1 192 ? 3.027 4.073 18.182 1.00 95.69 192 ILE A CA 1
ATOM 1519 C C . ILE A 1 192 ? 2.484 5.294 18.930 1.00 95.69 192 ILE A C 1
ATOM 1521 O O . ILE A 1 192 ? 2.341 5.244 20.147 1.00 95.69 192 ILE A O 1
ATOM 1525 N N . GLU A 1 193 ? 2.179 6.384 18.220 1.00 96.44 193 GLU A N 1
ATOM 1526 C CA . GLU A 1 193 ? 1.643 7.611 18.827 1.00 96.44 193 GLU A CA 1
ATOM 1527 C C . GLU A 1 193 ? 0.341 7.333 19.597 1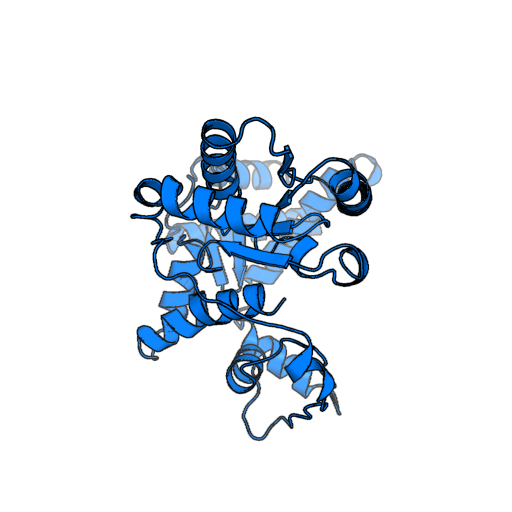.00 96.44 193 GLU A C 1
ATOM 1529 O O . GLU A 1 193 ? 0.198 7.756 20.745 1.00 96.44 193 GLU A O 1
ATOM 1534 N N . ALA A 1 194 ? -0.577 6.569 18.998 1.00 97.00 194 ALA A N 1
ATOM 1535 C CA . ALA A 1 194 ? -1.824 6.165 19.637 1.00 97.00 194 ALA A CA 1
ATOM 1536 C C . ALA A 1 194 ? -1.600 5.206 20.815 1.00 97.00 194 ALA A C 1
ATOM 1538 O O . ALA A 1 194 ? -2.260 5.349 21.840 1.00 97.00 194 ALA A O 1
ATOM 1539 N N . ASN A 1 195 ? -0.657 4.263 20.704 1.00 97.12 195 ASN A N 1
ATOM 1540 C CA . ASN A 1 195 ? -0.333 3.328 21.782 1.00 97.12 195 ASN A CA 1
ATOM 1541 C C . ASN A 1 195 ? 0.256 4.046 23.001 1.00 97.12 195 ASN A C 1
ATOM 1543 O O . ASN A 1 195 ? -0.150 3.785 24.130 1.00 97.12 195 ASN A O 1
ATOM 1547 N N . ASN A 1 196 ? 1.172 4.990 22.776 1.00 97.38 196 ASN A N 1
ATOM 1548 C CA . ASN A 1 196 ? 1.742 5.802 23.848 1.00 97.38 196 ASN A CA 1
ATOM 1549 C C . ASN A 1 196 ? 0.638 6.577 24.574 1.00 97.38 196 ASN A C 1
ATOM 1551 O O . ASN A 1 196 ? 0.560 6.532 25.799 1.00 97.38 196 ASN A O 1
ATOM 1555 N N . ARG A 1 197 ? -0.268 7.216 23.819 1.00 97.81 197 ARG A N 1
ATOM 1556 C CA . ARG A 1 197 ? -1.380 7.958 24.417 1.00 97.81 197 ARG A CA 1
ATOM 1557 C C . ARG A 1 197 ? -2.364 7.052 25.160 1.00 97.81 197 ARG A C 1
ATOM 1559 O O . ARG A 1 197 ? -2.834 7.406 26.236 1.00 97.81 197 ARG A O 1
ATOM 1566 N N . LEU A 1 198 ? -2.654 5.870 24.623 1.00 98.00 198 LEU A N 1
ATOM 1567 C CA . LEU A 1 198 ? -3.483 4.873 25.295 1.00 98.00 198 LEU A CA 1
ATOM 1568 C C . LEU A 1 198 ? -2.852 4.413 26.617 1.00 98.00 198 LEU A C 1
ATOM 1570 O O . LEU A 1 198 ? -3.563 4.314 27.612 1.00 98.00 198 LEU A O 1
ATOM 1574 N N . GLY A 1 199 ? -1.534 4.196 26.644 1.00 97.44 199 GLY A N 1
ATOM 1575 C CA . GLY A 1 199 ? -0.796 3.821 27.852 1.00 97.44 199 GLY A CA 1
ATOM 1576 C C . GLY A 1 199 ? -0.830 4.890 28.949 1.00 97.44 199 GLY A C 1
ATOM 1577 O O . GLY A 1 199 ? -0.836 4.550 30.127 1.00 97.44 199 GLY A O 1
ATOM 1578 N N . GLU A 1 200 ? -0.925 6.172 28.587 1.00 97.56 200 GLU A N 1
ATOM 1579 C CA . GLU A 1 200 ? -1.125 7.265 29.550 1.00 97.56 200 GLU A CA 1
ATOM 1580 C C . GLU A 1 200 ? -2.534 7.250 30.170 1.00 97.56 200 GLU A C 1
ATOM 1582 O O . GLU A 1 200 ? -2.695 7.567 31.347 1.00 97.56 200 GLU A O 1
ATOM 1587 N N . ILE A 1 201 ? -3.557 6.883 29.391 1.00 97.00 201 ILE A N 1
ATOM 1588 C CA . ILE A 1 201 ? -4.968 6.890 29.820 1.00 97.00 201 ILE A CA 1
ATOM 1589 C C . ILE A 1 201 ? -5.355 5.578 30.527 1.00 97.00 201 ILE A C 1
ATOM 1591 O O . ILE A 1 201 ? -6.224 5.568 31.400 1.00 97.00 201 ILE A O 1
ATOM 1595 N N . SER A 1 202 ? -4.739 4.461 30.141 1.00 97.19 202 SER A N 1
ATOM 1596 C CA . SER A 1 202 ? -5.058 3.114 30.621 1.00 97.19 202 SER A CA 1
ATOM 1597 C C . SER A 1 202 ? -3.792 2.245 30.697 1.00 97.19 202 SER A C 1
ATOM 1599 O O . SER A 1 202 ? -3.599 1.368 29.851 1.00 97.19 202 SER A O 1
ATOM 1601 N N . PRO A 1 203 ? -2.923 2.451 31.709 1.00 95.94 203 PRO A N 1
ATOM 1602 C CA . PRO A 1 203 ? -1.643 1.740 31.836 1.00 95.94 203 PRO A CA 1
ATOM 1603 C C . PRO A 1 203 ? -1.755 0.210 31.920 1.00 95.94 203 PRO A C 1
ATOM 1605 O O . PRO A 1 203 ? -0.795 -0.507 31.655 1.00 95.94 203 PRO A O 1
ATOM 1608 N N . GLN A 1 204 ? -2.918 -0.298 32.326 1.00 95.38 204 GLN A N 1
ATOM 1609 C CA . GLN A 1 204 ? -3.210 -1.724 32.442 1.00 95.38 204 GLN A CA 1
ATOM 1610 C C . GLN A 1 204 ? -3.579 -2.384 31.108 1.00 95.38 204 GLN A C 1
ATOM 1612 O O . GLN A 1 204 ? -3.544 -3.609 31.025 1.00 95.38 204 GLN A O 1
ATOM 1617 N N . THR A 1 205 ? -3.957 -1.598 30.094 1.00 96.50 205 THR A N 1
ATOM 1618 C CA . THR A 1 205 ? -4.338 -2.126 28.782 1.00 96.50 205 THR A CA 1
ATOM 1619 C C . THR A 1 205 ? -3.099 -2.605 28.041 1.00 96.50 205 THR A C 1
ATOM 1621 O O . THR A 1 205 ? -2.171 -1.837 27.789 1.00 96.50 205 THR A O 1
ATOM 1624 N N . LYS A 1 206 ? -3.088 -3.882 27.669 1.00 95.88 206 LYS A N 1
ATOM 1625 C CA . LYS A 1 206 ? -1.979 -4.511 26.956 1.00 95.88 206 LYS A CA 1
ATOM 1626 C C . LYS A 1 206 ? -2.222 -4.444 25.461 1.00 95.88 206 LYS A C 1
ATOM 1628 O O . LYS A 1 206 ? -3.149 -5.062 24.945 1.00 95.88 206 LYS A O 1
ATOM 1633 N N . VAL A 1 207 ? -1.349 -3.739 24.758 1.00 95.81 207 VAL A N 1
ATOM 1634 C CA . VAL A 1 207 ? -1.366 -3.677 23.297 1.00 95.81 207 VAL A CA 1
ATOM 1635 C C . VAL A 1 207 ? -0.151 -4.391 22.737 1.00 95.81 207 VAL A C 1
ATOM 1637 O O . VAL A 1 207 ? 0.980 -4.133 23.151 1.00 95.81 207 VAL A O 1
ATOM 1640 N N . VAL A 1 208 ? -0.382 -5.254 21.752 1.00 94.69 208 VAL A N 1
ATOM 1641 C CA . VAL A 1 208 ? 0.681 -5.846 20.942 1.00 94.69 208 VAL A CA 1
ATOM 1642 C C . VAL A 1 208 ? 0.778 -5.072 19.631 1.00 94.69 208 VAL A C 1
ATOM 1644 O O . VAL A 1 208 ? -0.126 -5.106 18.796 1.00 94.69 208 VAL A O 1
ATOM 1647 N N . LEU A 1 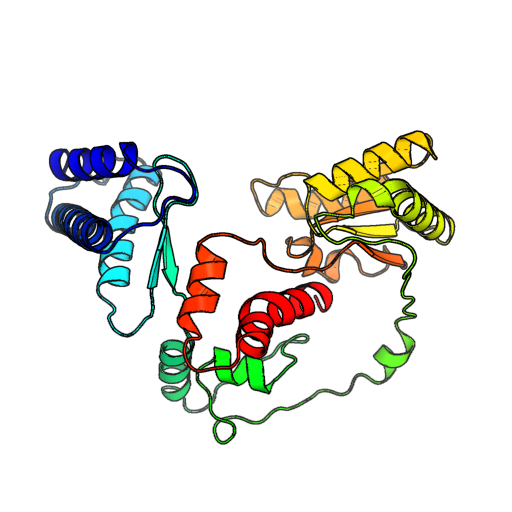209 ? 1.881 -4.349 19.452 1.00 91.75 209 LEU A N 1
ATOM 1648 C CA . LEU A 1 209 ? 2.189 -3.652 18.205 1.00 91.75 209 LEU A CA 1
ATOM 1649 C C . LEU A 1 209 ? 2.764 -4.631 17.180 1.00 91.75 209 LEU A C 1
ATOM 1651 O O . LEU A 1 209 ? 3.659 -5.415 17.495 1.00 91.75 209 LEU A O 1
ATOM 1655 N N . GLN A 1 210 ? 2.288 -4.539 15.939 1.00 86.94 210 GLN A N 1
ATOM 1656 C CA . GLN A 1 210 ? 2.867 -5.245 14.802 1.00 86.94 210 GLN A CA 1
ATOM 1657 C C . GLN A 1 210 ? 4.372 -4.935 14.684 1.00 86.94 210 GLN A C 1
ATOM 1659 O O . GLN A 1 210 ? 4.719 -3.771 14.484 1.00 86.94 210 GLN A O 1
ATOM 1664 N N . PRO A 1 211 ? 5.285 -5.920 14.737 1.00 82.25 211 PRO A N 1
ATOM 1665 C CA . PRO A 1 211 ? 6.704 -5.658 14.542 1.00 82.25 211 PRO A CA 1
ATOM 1666 C C . PRO A 1 211 ? 7.011 -5.354 13.069 1.00 82.25 211 PRO A C 1
ATOM 1668 O O . PRO A 1 211 ? 6.213 -5.600 12.160 1.00 82.25 211 PRO A O 1
ATOM 1671 N N . ARG A 1 212 ? 8.209 -4.826 12.810 1.00 75.19 212 ARG A N 1
ATOM 1672 C CA . ARG A 1 212 ? 8.745 -4.757 11.446 1.00 75.19 212 ARG A CA 1
ATOM 1673 C C . ARG A 1 212 ? 9.282 -6.141 11.085 1.00 75.19 212 ARG A C 1
ATOM 1675 O O . ARG A 1 212 ? 10.284 -6.561 11.652 1.00 75.19 212 ARG A O 1
ATOM 1682 N N . PHE A 1 213 ? 8.593 -6.854 10.200 1.00 66.62 213 PHE A N 1
ATOM 1683 C CA . PHE A 1 213 ? 8.995 -8.199 9.779 1.00 66.62 213 PHE A CA 1
ATOM 1684 C C . PHE A 1 213 ? 10.106 -8.134 8.733 1.00 66.62 213 PHE A C 1
ATOM 1686 O O . PHE A 1 213 ? 10.054 -7.292 7.837 1.00 66.62 213 PHE A O 1
ATOM 1693 N N . GLY A 1 214 ? 11.076 -9.044 8.836 1.00 52.44 214 GLY A N 1
ATOM 1694 C CA . GLY A 1 214 ? 12.064 -9.298 7.787 1.00 52.44 214 GLY A CA 1
ATOM 1695 C C . GLY A 1 214 ? 11.687 -10.483 6.890 1.00 52.44 214 GLY A C 1
ATOM 1696 O O . GLY A 1 214 ? 12.234 -10.612 5.798 1.00 52.44 214 GLY A O 1
ATOM 1697 N N . SER A 1 215 ? 10.758 -11.349 7.325 1.00 56.66 215 SER A N 1
ATOM 1698 C CA . SER A 1 215 ? 10.354 -12.559 6.594 1.00 56.66 215 SER A CA 1
ATOM 1699 C C . SER A 1 215 ? 8.902 -13.003 6.853 1.00 56.66 215 SER A C 1
ATOM 1701 O O . SER A 1 215 ? 8.311 -12.689 7.885 1.00 56.66 215 SER A O 1
ATOM 1703 N N . GLN A 1 216 ? 8.348 -13.821 5.945 1.00 53.12 216 GLN A N 1
ATOM 1704 C CA . GLN A 1 216 ? 6.986 -14.381 6.034 1.00 53.12 216 GLN A CA 1
ATOM 1705 C C . GLN A 1 216 ? 6.813 -15.428 7.156 1.00 53.12 216 GLN A C 1
ATOM 1707 O O . GLN A 1 216 ? 5.709 -15.652 7.646 1.00 53.12 216 GLN A O 1
ATOM 1712 N N . ARG A 1 217 ? 7.886 -16.112 7.582 1.00 56.25 217 ARG A N 1
ATOM 1713 C CA . ARG A 1 217 ? 7.807 -17.155 8.626 1.00 56.25 217 ARG A CA 1
ATOM 1714 C C . ARG A 1 217 ? 7.592 -16.558 10.020 1.00 56.25 217 ARG A C 1
ATOM 1716 O O . ARG A 1 217 ? 6.890 -17.148 10.837 1.00 56.25 217 ARG A O 1
ATOM 1723 N N . GLU A 1 218 ? 8.165 -15.386 10.267 1.00 65.38 218 GLU A N 1
ATOM 1724 C CA . GLU A 1 218 ? 7.985 -14.616 11.503 1.00 65.38 218 GLU A CA 1
ATOM 1725 C C . GLU A 1 218 ? 6.538 -14.108 11.644 1.00 65.38 218 GLU A C 1
ATOM 1727 O O . GLU A 1 218 ? 6.020 -13.985 12.752 1.00 65.38 218 GLU A O 1
ATOM 1732 N N . THR A 1 219 ? 5.857 -13.888 10.516 1.00 67.31 219 THR A N 1
ATOM 1733 C CA . THR A 1 219 ? 4.475 -13.398 10.432 1.00 67.31 219 THR A CA 1
ATOM 1734 C C . THR A 1 219 ? 3.461 -14.339 11.088 1.00 67.31 219 THR A C 1
ATOM 1736 O O . THR A 1 219 ? 2.650 -13.888 11.894 1.00 67.31 219 THR A O 1
ATOM 1739 N N . ASN A 1 220 ? 3.505 -15.645 10.795 1.00 65.81 220 ASN A N 1
ATOM 1740 C CA . ASN A 1 220 ? 2.483 -16.583 11.285 1.00 65.81 220 ASN A CA 1
ATOM 1741 C C . ASN A 1 220 ? 2.597 -16.838 12.797 1.00 65.81 220 ASN A C 1
ATOM 1743 O O . ASN A 1 220 ? 1.588 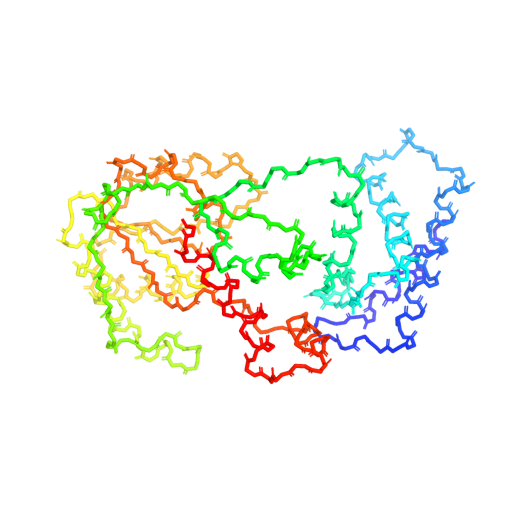-16.920 13.489 1.00 65.81 220 ASN A O 1
ATOM 1747 N N . GLN A 1 221 ? 3.821 -16.922 13.328 1.00 73.19 221 GLN A N 1
ATOM 1748 C CA . GLN A 1 221 ? 4.049 -17.143 14.764 1.00 73.19 221 GLN A CA 1
ATOM 1749 C C . GLN A 1 221 ? 3.659 -15.929 15.620 1.00 73.19 221 GLN A C 1
ATOM 1751 O O . GLN A 1 221 ? 3.286 -16.075 16.788 1.00 73.19 221 GLN A O 1
ATOM 1756 N N . PHE A 1 222 ? 3.728 -14.729 15.042 1.00 81.69 222 PHE A N 1
ATOM 1757 C CA . PHE A 1 222 ? 3.364 -13.501 15.732 1.00 81.69 222 PHE A CA 1
ATOM 1758 C C . PHE A 1 222 ? 1.882 -13.466 16.116 1.00 81.69 222 PHE A C 1
ATOM 1760 O O . PHE A 1 222 ? 1.575 -13.156 17.262 1.00 81.69 222 PHE A O 1
ATOM 1767 N N . ILE A 1 223 ? 0.960 -13.806 15.209 1.00 77.69 223 ILE A N 1
ATOM 1768 C CA . ILE A 1 223 ? -0.473 -13.657 15.503 1.00 77.69 223 ILE A CA 1
ATOM 1769 C C . ILE A 1 223 ? -0.926 -14.557 16.656 1.00 77.69 223 ILE A C 1
ATOM 1771 O O . ILE A 1 223 ? -1.629 -14.093 17.556 1.00 77.69 223 ILE A O 1
ATOM 1775 N N . ASP A 1 224 ? -0.518 -15.826 16.658 1.00 79.12 224 ASP A N 1
ATOM 1776 C CA . ASP A 1 224 ? -0.963 -16.767 17.689 1.00 79.12 224 ASP A CA 1
ATOM 1777 C C . ASP A 1 224 ? -0.478 -16.363 19.084 1.00 79.12 224 ASP A C 1
ATOM 1779 O O . ASP A 1 224 ? -1.208 -16.499 20.064 1.00 79.12 224 ASP A O 1
ATOM 1783 N N . THR A 1 225 ? 0.730 -15.806 19.177 1.00 83.00 225 THR A N 1
ATOM 1784 C CA . THR A 1 225 ? 1.265 -15.293 20.444 1.00 83.00 225 THR A CA 1
ATOM 1785 C C . THR A 1 225 ? 0.652 -13.945 20.828 1.00 83.00 225 THR A C 1
ATOM 1787 O O . THR A 1 225 ? 0.375 -13.711 22.006 1.00 83.00 225 THR A O 1
ATOM 1790 N N . ALA A 1 226 ? 0.368 -13.079 19.852 1.00 85.56 226 ALA A N 1
ATOM 1791 C CA . ALA A 1 226 ? -0.206 -11.758 20.077 1.00 85.56 226 ALA A CA 1
ATOM 1792 C C . ALA A 1 226 ? -1.613 -11.816 20.693 1.00 85.56 226 ALA A C 1
ATOM 1794 O O . ALA A 1 226 ? -1.901 -11.050 21.613 1.00 85.56 226 ALA A O 1
ATOM 1795 N N . PHE A 1 227 ? -2.460 -12.756 20.258 1.00 83.94 227 PHE A N 1
ATOM 1796 C CA . PHE A 1 227 ? -3.814 -12.917 20.804 1.00 83.94 227 PHE A CA 1
ATOM 1797 C C . PHE A 1 227 ? -3.857 -13.384 22.258 1.00 83.94 227 PHE A C 1
ATOM 1799 O O . PHE A 1 227 ? -4.822 -13.106 22.961 1.00 83.94 227 PHE A O 1
ATOM 1806 N N . VAL A 1 228 ? -2.825 -14.086 22.722 1.00 84.75 228 VAL A N 1
ATOM 1807 C CA . VAL A 1 228 ? -2.731 -14.516 24.125 1.00 84.75 228 VAL A CA 1
ATOM 1808 C C . VAL A 1 228 ? -2.179 -13.393 25.009 1.00 84.75 228 VAL A C 1
ATOM 1810 O O . VAL A 1 228 ? -2.451 -13.348 26.208 1.00 84.75 228 VAL A O 1
ATOM 1813 N N . ALA A 1 229 ? -1.385 -12.487 24.436 1.00 85.25 229 ALA A N 1
ATOM 1814 C CA . ALA A 1 229 ? -0.604 -11.514 25.190 1.00 85.25 229 ALA A CA 1
ATOM 1815 C C . ALA A 1 229 ? -1.291 -10.150 25.391 1.00 85.25 229 ALA A C 1
ATOM 1817 O O . ALA A 1 229 ? -0.944 -9.450 26.347 1.00 85.25 229 ALA A O 1
ATOM 1818 N N . GLY A 1 230 ? -2.213 -9.755 24.506 1.00 87.69 230 GLY A N 1
ATOM 1819 C CA . GLY A 1 230 ? -2.784 -8.406 24.478 1.00 87.69 230 GLY A CA 1
ATOM 1820 C C . GLY A 1 230 ? -4.308 -8.351 24.483 1.00 87.69 230 GLY A C 1
ATOM 1821 O O . GLY A 1 230 ? -4.974 -9.207 23.913 1.00 87.69 230 GLY A O 1
ATOM 1822 N N . ASP A 1 231 ? -4.835 -7.271 25.057 1.00 94.50 231 ASP A N 1
ATOM 1823 C CA . ASP A 1 231 ? -6.241 -6.869 24.941 1.00 94.50 231 ASP A CA 1
ATOM 1824 C C . ASP A 1 231 ? -6.536 -6.298 23.541 1.00 94.50 231 ASP A C 1
ATOM 1826 O O . ASP A 1 231 ? -7.679 -6.275 23.084 1.00 94.50 231 ASP A O 1
ATOM 1830 N N . ALA A 1 232 ? -5.499 -5.818 22.845 1.00 95.56 232 ALA A N 1
ATOM 1831 C CA . ALA A 1 232 ? -5.595 -5.376 21.463 1.00 95.56 232 ALA A CA 1
ATOM 1832 C C . ALA A 1 232 ? -4.319 -5.619 20.658 1.00 95.56 232 ALA A C 1
ATOM 1834 O O . ALA A 1 232 ? -3.203 -5.598 21.184 1.00 95.56 232 ALA A O 1
ATOM 1835 N N . LEU A 1 233 ? -4.499 -5.773 19.349 1.00 94.38 233 LEU A N 1
ATOM 1836 C CA . LEU A 1 233 ? -3.432 -5.839 18.360 1.00 94.38 233 LEU A CA 1
ATOM 1837 C C . LEU A 1 233 ? -3.480 -4.582 17.496 1.00 94.38 233 LEU A C 1
ATOM 1839 O O . LEU A 1 233 ? -4.499 -4.280 16.874 1.00 94.38 233 LEU A O 1
ATOM 1843 N N . PHE A 1 234 ? -2.370 -3.852 17.443 1.00 94.75 234 PHE A N 1
ATOM 1844 C CA . PHE A 1 234 ? -2.228 -2.680 16.583 1.00 94.75 234 PHE A CA 1
ATOM 1845 C C . PHE A 1 234 ? -1.487 -3.084 15.313 1.00 94.75 234 PHE A C 1
ATOM 1847 O O . PHE A 1 234 ? -0.283 -3.349 15.341 1.00 94.75 234 PHE A O 1
ATOM 1854 N N . LEU A 1 235 ? -2.221 -3.128 14.205 1.00 91.75 235 LEU A N 1
ATOM 1855 C CA . LEU A 1 235 ? -1.743 -3.554 12.892 1.00 91.75 235 LEU A CA 1
ATOM 1856 C C . LEU A 1 235 ? -1.689 -2.370 11.923 1.00 91.75 235 LEU A C 1
ATOM 1858 O O . LEU A 1 235 ? -2.285 -1.320 12.159 1.00 91.75 235 LEU A O 1
ATOM 1862 N N . VAL A 1 236 ? -0.973 -2.524 10.813 1.00 89.75 236 VAL A N 1
ATOM 1863 C CA . VAL A 1 236 ? -0.863 -1.514 9.754 1.00 89.75 236 VAL A CA 1
ATOM 1864 C C . VAL A 1 236 ? -1.661 -1.957 8.528 1.00 89.75 236 VAL A C 1
ATOM 1866 O O . VAL A 1 236 ? -1.555 -3.105 8.088 1.00 89.75 236 VAL A O 1
ATOM 1869 N N . LEU A 1 237 ? -2.452 -1.040 7.966 1.00 88.19 237 LEU A N 1
ATOM 1870 C CA . LEU A 1 237 ? -3.230 -1.269 6.742 1.00 88.19 237 LEU A CA 1
ATOM 1871 C C . LEU A 1 237 ? -2.319 -1.608 5.557 1.00 88.19 237 LEU A C 1
ATOM 1873 O O . LEU A 1 237 ? -1.315 -0.933 5.320 1.00 88.19 237 LEU A O 1
ATOM 1877 N N . GLY A 1 238 ? -2.700 -2.626 4.783 1.00 78.00 238 GLY A N 1
ATOM 1878 C CA . GLY A 1 238 ? -1.900 -3.130 3.662 1.00 78.00 238 GLY A CA 1
ATOM 1879 C C . GLY A 1 238 ? -0.667 -3.938 4.080 1.00 78.00 238 GLY A C 1
ATOM 1880 O O . GLY A 1 238 ? 0.216 -4.162 3.258 1.00 78.00 238 GLY A O 1
ATOM 1881 N N . SER A 1 239 ? -0.575 -4.347 5.348 1.00 77.00 239 SER A N 1
ATOM 1882 C CA . SER A 1 239 ? 0.350 -5.406 5.753 1.00 77.00 239 SER A CA 1
ATOM 1883 C C . SER A 1 239 ? -0.222 -6.783 5.409 1.00 77.00 239 SER A C 1
ATOM 1885 O O . SER A 1 239 ? -1.419 -6.931 5.177 1.00 77.00 239 SER A O 1
ATOM 1887 N N . VAL A 1 240 ? 0.621 -7.813 5.467 1.00 72.94 240 VAL A N 1
ATOM 1888 C CA . VAL A 1 240 ? 0.234 -9.230 5.322 1.00 72.94 240 VAL A CA 1
ATOM 1889 C C . VAL A 1 240 ? -0.920 -9.665 6.242 1.00 72.94 240 VAL A C 1
ATOM 1891 O O . VAL A 1 240 ? -1.619 -10.627 5.943 1.00 72.94 240 VAL A O 1
ATOM 1894 N N . PHE A 1 241 ? -1.166 -8.946 7.341 1.00 74.56 241 PHE A N 1
ATOM 1895 C CA . PHE A 1 241 ? -2.269 -9.221 8.269 1.00 74.56 241 PHE A CA 1
ATOM 1896 C C . PHE A 1 241 ? -3.599 -8.568 7.888 1.00 74.56 241 PHE A C 1
ATOM 1898 O O . PHE A 1 241 ? -4.594 -8.767 8.582 1.00 74.56 241 PHE A O 1
ATOM 1905 N N . ALA A 1 242 ? -3.620 -7.760 6.829 1.00 70.06 242 ALA A N 1
ATOM 1906 C CA . ALA A 1 242 ? -4.855 -7.255 6.245 1.00 70.06 242 ALA A CA 1
ATOM 1907 C C . ALA A 1 242 ? -5.481 -8.270 5.271 1.00 70.06 242 ALA A C 1
ATOM 1909 O O . ALA A 1 242 ? -6.669 -8.199 5.021 1.00 70.06 242 ALA A O 1
ATOM 1910 N N . GLU A 1 243 ? -4.722 -9.237 4.739 1.00 70.12 243 GLU A N 1
ATOM 1911 C CA . GLU A 1 243 ? -5.225 -10.147 3.692 1.00 70.12 243 GLU A CA 1
ATOM 1912 C C . GLU A 1 243 ? -5.622 -11.546 4.211 1.00 70.12 243 GLU A C 1
ATOM 1914 O O . GLU A 1 243 ? -6.380 -12.265 3.561 1.00 70.12 243 GLU A O 1
ATOM 1919 N N . GLY A 1 244 ? -5.129 -11.957 5.386 1.00 64.81 244 GLY A N 1
ATOM 1920 C CA . GLY A 1 244 ? -5.278 -13.324 5.898 1.00 64.81 244 GLY A CA 1
ATOM 1921 C C . GLY A 1 244 ? -6.446 -13.523 6.869 1.00 64.81 244 GLY A C 1
ATOM 1922 O O . GLY A 1 244 ? -6.240 -13.521 8.083 1.00 64.81 244 GLY A O 1
ATOM 1923 N N . ILE A 1 245 ? -7.653 -13.778 6.349 1.00 60.28 245 ILE A N 1
ATOM 1924 C CA . ILE A 1 245 ? -8.859 -14.096 7.151 1.00 60.28 245 ILE A CA 1
ATOM 1925 C C . ILE A 1 245 ? -8.648 -15.339 8.036 1.00 60.28 245 ILE A C 1
ATOM 1927 O O . ILE A 1 245 ? -9.127 -15.377 9.175 1.00 60.28 245 ILE A O 1
ATOM 1931 N N . ASP A 1 246 ? -7.893 -16.327 7.547 1.00 69.25 246 ASP A N 1
ATOM 1932 C CA . ASP A 1 246 ? -7.683 -17.614 8.226 1.00 69.25 246 ASP A CA 1
ATOM 1933 C C . ASP A 1 246 ? -7.053 -17.466 9.619 1.00 69.25 246 ASP A C 1
ATOM 1935 O O . ASP A 1 246 ? -7.297 -18.281 10.508 1.00 69.25 246 ASP A O 1
ATOM 1939 N N . PHE A 1 247 ? -6.281 -16.399 9.849 1.00 71.00 247 PHE A N 1
ATOM 1940 C CA . PHE A 1 247 ? -5.625 -16.173 11.136 1.00 71.00 247 PHE A CA 1
ATOM 1941 C C . PHE A 1 247 ? -6.537 -15.524 12.182 1.00 71.00 247 PHE A C 1
ATOM 1943 O O . PHE A 1 247 ? -6.287 -15.680 13.380 1.00 71.00 247 PHE A O 1
ATOM 1950 N N . LEU A 1 248 ? -7.573 -14.798 11.744 1.00 77.62 248 LEU A N 1
ATOM 1951 C CA . LEU A 1 248 ? -8.426 -13.965 12.602 1.00 77.62 248 LEU A CA 1
ATOM 1952 C C . LEU A 1 248 ? -9.753 -14.648 12.959 1.00 77.62 248 LEU A C 1
ATOM 1954 O O . LEU A 1 248 ? -10.356 -14.339 13.992 1.00 77.62 248 LEU A O 1
ATOM 1958 N N . GLY A 1 249 ? -10.205 -15.584 12.117 1.00 78.44 249 GLY A N 1
ATOM 1959 C CA . GLY A 1 249 ? -11.476 -16.288 12.270 1.00 78.44 249 GLY A CA 1
ATOM 1960 C C . GLY A 1 249 ? -11.676 -16.868 13.674 1.00 78.44 249 GLY A C 1
ATOM 1961 O O . GLY A 1 249 ? -10.851 -17.622 14.184 1.00 78.44 249 GLY A O 1
ATOM 1962 N N . GLY A 1 250 ? -12.777 -16.491 14.329 1.00 82.00 250 GLY A N 1
ATOM 1963 C CA . GLY A 1 250 ? -13.151 -16.966 15.668 1.00 82.00 250 GLY A CA 1
ATOM 1964 C C . GLY A 1 250 ? -12.369 -16.347 16.835 1.00 82.00 250 GLY A C 1
ATOM 1965 O O . GLY A 1 250 ? -12.881 -16.354 17.959 1.00 82.00 250 GLY A O 1
ATOM 1966 N N . LYS A 1 251 ? -11.192 -15.760 16.583 1.00 87.06 251 LYS A N 1
ATOM 1967 C CA . LYS A 1 251 ? -10.321 -15.145 17.601 1.00 87.06 251 LYS A CA 1
ATOM 1968 C C . LYS A 1 251 ? -10.665 -13.683 17.884 1.00 87.06 251 LYS A C 1
ATOM 1970 O O . LYS A 1 251 ? -10.385 -13.209 18.977 1.00 87.06 251 LYS A O 1
ATOM 1975 N N . VAL A 1 252 ? -11.311 -13.003 16.936 1.00 89.38 252 VAL A N 1
ATOM 1976 C CA . VAL A 1 252 ? -11.668 -11.579 17.023 1.00 89.38 252 VAL A CA 1
ATOM 1977 C C . VAL A 1 252 ? -13.123 -11.365 16.631 1.00 89.38 252 VAL A C 1
ATOM 1979 O O . VAL A 1 252 ? -13.636 -12.033 15.734 1.00 89.38 252 VAL A O 1
ATOM 1982 N N . ASP A 1 253 ? -13.791 -10.438 17.311 1.00 92.00 253 ASP A N 1
ATOM 1983 C CA . ASP A 1 253 ? -15.157 -9.992 17.010 1.00 92.00 253 ASP A CA 1
ATOM 1984 C C . ASP A 1 253 ? -15.288 -8.467 16.841 1.00 92.00 253 ASP A C 1
ATOM 1986 O O . ASP A 1 253 ? -16.324 -7.992 16.379 1.00 92.00 253 ASP A O 1
ATOM 1990 N N . MET A 1 254 ? -14.230 -7.711 17.152 1.00 94.00 254 MET A N 1
ATOM 1991 C CA . MET A 1 254 ? -14.175 -6.257 17.031 1.00 94.00 254 MET A CA 1
ATOM 1992 C C . MET A 1 254 ? -12.927 -5.819 16.266 1.00 94.00 254 MET A C 1
ATOM 1994 O O . MET A 1 254 ? -11.799 -6.173 16.620 1.00 94.00 254 MET A O 1
ATOM 1998 N N . ALA A 1 255 ? -13.133 -4.985 15.248 1.00 93.69 255 ALA A N 1
ATOM 1999 C CA . ALA A 1 255 ? -12.064 -4.329 14.511 1.00 93.69 255 ALA A CA 1
ATOM 2000 C C . ALA A 1 255 ? -12.352 -2.832 14.346 1.00 93.69 255 ALA A C 1
ATOM 2002 O O . ALA A 1 255 ? -13.504 -2.419 14.201 1.00 93.69 255 ALA A O 1
ATOM 2003 N N . MET A 1 256 ? -11.300 -2.017 14.343 1.00 95.50 256 MET A N 1
ATOM 2004 C CA . MET A 1 256 ? -11.367 -0.580 14.083 1.00 95.50 256 MET A CA 1
ATOM 2005 C C . MET A 1 256 ? -10.298 -0.179 13.075 1.00 95.50 256 MET A C 1
ATOM 2007 O O . MET A 1 256 ? -9.162 -0.637 13.141 1.00 95.50 256 MET A O 1
ATOM 2011 N N . ILE A 1 257 ? -10.664 0.718 12.164 1.00 95.06 257 ILE A N 1
ATOM 2012 C CA . ILE A 1 257 ? -9.754 1.302 11.180 1.00 95.06 257 ILE A CA 1
ATOM 2013 C C . ILE A 1 257 ? -9.526 2.762 11.559 1.00 95.06 257 ILE A C 1
ATOM 2015 O O . ILE A 1 257 ? -10.456 3.567 11.585 1.00 95.06 257 ILE A O 1
ATOM 2019 N N . VAL A 1 258 ? -8.277 3.095 11.863 1.00 95.31 258 VAL A N 1
ATOM 2020 C CA . VAL A 1 258 ? -7.840 4.415 12.306 1.00 95.31 258 VAL A CA 1
ATOM 2021 C C . VAL A 1 258 ? -7.087 5.113 11.179 1.00 95.31 258 VAL A C 1
ATOM 2023 O O . VAL A 1 258 ? -5.885 4.933 10.942 1.00 95.31 258 VAL A O 1
ATOM 2026 N N . GLY A 1 259 ? -7.830 5.987 10.512 1.00 88.19 259 GLY A N 1
ATOM 2027 C CA . GLY A 1 259 ? -7.350 6.822 9.427 1.00 88.19 259 GLY A CA 1
ATOM 2028 C C . GLY A 1 259 ? -7.536 6.214 8.046 1.00 88.19 259 GLY A C 1
ATOM 2029 O O . GLY A 1 259 ? -7.846 5.033 7.902 1.00 88.19 259 GLY A O 1
ATOM 2030 N N . PRO A 1 260 ? -7.383 7.039 7.003 1.00 84.38 260 PRO A N 1
ATOM 2031 C CA . PRO A 1 260 ? -7.645 6.590 5.655 1.00 84.38 260 PRO A CA 1
ATOM 2032 C C . PRO A 1 260 ? -6.475 5.715 5.180 1.00 84.38 260 PRO A C 1
ATOM 2034 O O . PRO A 1 260 ? -5.310 6.026 5.434 1.00 84.38 260 PRO A O 1
ATOM 2037 N N . ALA A 1 261 ? -6.769 4.632 4.462 1.00 86.94 261 ALA A N 1
ATOM 2038 C CA . ALA A 1 261 ? -5.760 3.703 3.942 1.00 86.94 261 ALA A CA 1
ATOM 2039 C C . ALA A 1 261 ? -5.055 4.224 2.671 1.00 86.94 261 ALA A C 1
ATOM 2041 O O . ALA A 1 261 ? -4.668 3.446 1.798 1.00 86.94 261 ALA A O 1
ATOM 2042 N N . LEU A 1 262 ? -4.939 5.547 2.521 1.00 90.75 262 LEU A N 1
ATOM 2043 C CA . LEU A 1 262 ? -4.408 6.147 1.300 1.00 90.75 262 LEU A CA 1
ATOM 2044 C C . LEU A 1 262 ? -2.913 5.834 1.155 1.00 90.75 262 LEU A C 1
ATOM 2046 O O . LEU A 1 262 ? -2.196 5.789 2.158 1.00 90.75 262 LEU A O 1
ATOM 2050 N N . PRO A 1 263 ? -2.429 5.637 -0.082 1.00 88.56 263 PRO A N 1
ATOM 2051 C CA . PRO A 1 263 ? -1.004 5.649 -0.375 1.00 88.56 263 PRO A CA 1
ATOM 2052 C C . PRO A 1 263 ? -0.315 6.906 0.165 1.00 88.56 263 PRO A C 1
ATOM 2054 O O . PRO A 1 263 ? -0.911 7.984 0.232 1.00 88.56 263 PRO A O 1
ATOM 2057 N N . GLU A 1 264 ? 0.955 6.760 0.533 1.00 87.19 264 GLU A N 1
ATOM 2058 C CA . GLU A 1 264 ? 1.796 7.882 0.934 1.00 87.19 264 GLU A CA 1
ATOM 2059 C C . GLU A 1 264 ? 1.993 8.861 -0.228 1.00 87.19 264 GLU A C 1
ATOM 2061 O O . GLU A 1 264 ? 2.134 8.456 -1.379 1.00 87.19 264 GLU A O 1
ATOM 2066 N N . VAL A 1 265 ? 2.021 10.159 0.076 1.00 87.56 265 VAL A N 1
ATOM 2067 C CA . VAL A 1 265 ? 2.348 11.189 -0.913 1.00 87.56 265 VAL A CA 1
ATOM 2068 C C . VAL A 1 265 ? 3.859 11.195 -1.121 1.00 87.56 265 VAL A C 1
ATOM 2070 O O . VAL A 1 265 ? 4.602 11.657 -0.259 1.00 87.56 265 VAL A O 1
ATOM 2073 N N . ASN A 1 266 ? 4.304 10.694 -2.269 1.00 88.56 266 ASN A N 1
ATOM 2074 C CA . ASN A 1 266 ? 5.709 10.651 -2.668 1.00 88.56 266 ASN A CA 1
ATOM 2075 C C . ASN A 1 266 ? 5.867 10.961 -4.168 1.00 88.56 266 ASN A C 1
ATOM 2077 O O . ASN A 1 266 ? 4.883 11.215 -4.873 1.00 88.56 266 ASN A O 1
ATOM 2081 N N . THR A 1 267 ? 7.109 10.969 -4.655 1.00 88.62 267 THR A N 1
ATOM 2082 C CA . THR A 1 267 ? 7.433 11.250 -6.065 1.00 88.62 267 THR A CA 1
ATOM 2083 C C . THR A 1 267 ? 6.760 10.261 -7.014 1.00 88.62 267 THR A C 1
ATOM 2085 O O . THR A 1 267 ? 6.203 10.682 -8.024 1.00 88.62 267 THR A O 1
ATOM 2088 N N . LEU A 1 268 ? 6.690 8.979 -6.646 1.00 90.62 268 LEU A N 1
ATOM 2089 C CA . LEU A 1 268 ? 6.006 7.955 -7.432 1.00 90.62 268 LEU A CA 1
ATOM 2090 C C . LEU A 1 268 ? 4.497 8.219 -7.562 1.00 90.62 268 LEU A C 1
ATOM 2092 O O . LEU A 1 268 ? 3.956 8.140 -8.663 1.00 90.62 268 LEU A O 1
ATOM 2096 N N . GLN A 1 269 ? 3.794 8.549 -6.473 1.00 91.75 269 GLN A N 1
ATOM 2097 C CA . GLN A 1 269 ? 2.365 8.871 -6.571 1.00 91.75 269 GLN A CA 1
ATOM 2098 C C . GLN A 1 269 ? 2.130 10.164 -7.350 1.00 91.75 269 GLN A C 1
ATOM 2100 O O . GLN A 1 269 ? 1.132 10.275 -8.060 1.00 91.75 269 GLN A O 1
ATOM 2105 N N . LYS A 1 270 ? 3.046 11.135 -7.260 1.00 90.81 270 LYS A N 1
ATOM 2106 C CA . LYS A 1 270 ? 3.009 12.323 -8.116 1.00 90.81 270 LYS A CA 1
ATOM 2107 C C . LYS A 1 270 ? 3.160 11.937 -9.593 1.00 90.81 270 LYS A C 1
ATOM 2109 O O . LYS A 1 270 ? 2.327 12.339 -10.392 1.00 90.81 270 LYS A O 1
ATOM 2114 N N . ALA A 1 271 ? 4.122 11.080 -9.934 1.00 90.56 271 ALA A N 1
ATOM 2115 C CA . ALA A 1 271 ? 4.302 10.585 -11.298 1.00 90.56 271 ALA A CA 1
ATOM 2116 C C . ALA A 1 271 ? 3.066 9.826 -11.817 1.00 90.56 271 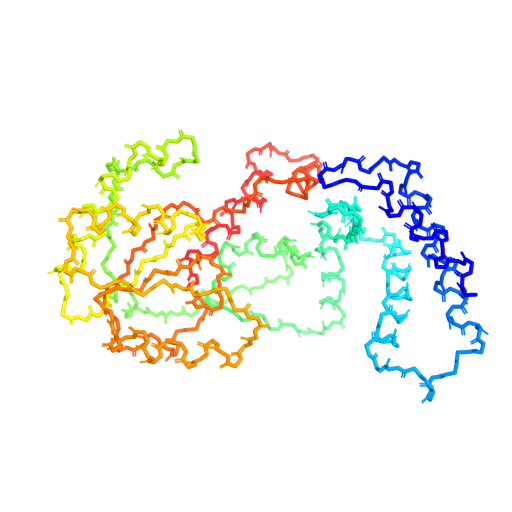ALA A C 1
ATOM 2118 O O . ALA A 1 271 ? 2.678 10.007 -12.966 1.00 90.56 271 ALA A O 1
ATOM 2119 N N . LYS A 1 272 ? 2.391 9.034 -10.972 1.00 91.00 272 LYS A N 1
ATOM 2120 C CA . LYS A 1 272 ? 1.115 8.378 -11.324 1.00 91.00 272 LYS A CA 1
ATOM 2121 C C . LYS A 1 272 ? -0.017 9.374 -11.585 1.00 91.00 272 LYS A C 1
ATOM 2123 O O . LYS A 1 272 ? -0.777 9.195 -12.534 1.00 91.00 272 LYS A O 1
ATOM 2128 N N . MET A 1 273 ? -0.114 10.427 -10.773 1.00 91.62 273 MET A N 1
ATOM 2129 C CA . MET A 1 273 ? -1.068 11.519 -10.999 1.00 91.62 273 MET A CA 1
ATOM 2130 C C . MET A 1 273 ? -0.785 12.243 -12.319 1.00 91.62 273 MET A C 1
ATOM 2132 O O . MET A 1 273 ? -1.716 12.493 -13.080 1.00 91.62 273 MET A O 1
ATOM 2136 N N . ASP A 1 274 ? 0.484 12.543 -12.597 1.00 89.19 274 ASP A N 1
ATOM 2137 C CA . ASP A 1 274 ? 0.908 13.251 -13.808 1.00 89.19 274 ASP A CA 1
ATOM 2138 C C . ASP A 1 274 ? 0.703 12.380 -15.065 1.00 89.19 274 ASP A C 1
ATOM 2140 O O . ASP A 1 274 ? 0.249 12.875 -16.096 1.00 89.19 274 ASP A O 1
ATOM 2144 N N . ALA A 1 275 ? 0.924 11.063 -14.968 1.00 86.94 275 ALA A N 1
ATOM 2145 C CA . ALA A 1 275 ? 0.662 10.104 -16.046 1.00 86.94 275 ALA A CA 1
ATOM 2146 C C . ALA A 1 275 ? -0.828 9.988 -16.413 1.00 86.94 275 ALA A C 1
ATOM 2148 O O . ALA A 1 275 ? -1.157 9.614 -17.536 1.00 86.94 275 ALA A O 1
ATOM 2149 N N . CYS A 1 276 ? -1.736 10.370 -15.512 1.00 82.75 276 CYS A N 1
ATOM 2150 C CA . CYS A 1 276 ? -3.167 10.472 -15.801 1.00 82.75 276 CYS A CA 1
ATOM 2151 C C . CYS A 1 276 ? -3.538 11.742 -16.600 1.00 82.75 276 CYS A C 1
ATOM 2153 O O . CYS A 1 276 ? -4.715 12.102 -16.658 1.00 82.75 276 CYS A O 1
ATOM 2155 N N . SER A 1 277 ? -2.570 12.450 -17.201 1.00 66.62 277 SER A N 1
ATOM 2156 C CA . SER A 1 277 ? -2.819 13.652 -18.006 1.00 66.62 277 SER A CA 1
ATOM 2157 C C . SER A 1 277 ? -3.905 13.407 -19.068 1.00 66.62 277 SER A C 1
ATOM 2159 O O . SER A 1 277 ? -3.776 12.536 -19.922 1.00 66.62 277 SER A O 1
ATOM 2161 N N . GLY A 1 278 ? -5.018 14.144 -18.982 1.00 74.69 278 GLY A N 1
ATOM 2162 C CA . GLY A 1 278 ? -6.172 13.994 -19.882 1.00 74.69 278 GLY A CA 1
ATOM 2163 C C . GLY A 1 278 ? -7.484 13.605 -19.197 1.00 74.69 278 GLY A C 1
ATOM 2164 O O . GLY A 1 278 ? -8.538 13.727 -19.819 1.00 74.69 278 GLY A O 1
ATOM 2165 N N . ILE A 1 279 ? -7.451 13.203 -17.923 1.00 84.69 279 ILE A N 1
ATOM 2166 C CA . ILE A 1 279 ? -8.654 13.079 -17.085 1.00 84.69 279 ILE A CA 1
ATOM 2167 C C . ILE A 1 279 ? -8.694 14.184 -16.029 1.00 84.69 279 ILE A C 1
ATOM 2169 O O . ILE A 1 279 ? -7.680 14.819 -15.731 1.00 84.69 279 ILE A O 1
ATOM 2173 N N . ASP A 1 280 ? -9.879 14.425 -15.471 1.00 90.81 280 ASP A N 1
ATOM 2174 C CA . ASP A 1 280 ? -10.041 15.399 -14.398 1.00 90.81 280 ASP A CA 1
ATOM 2175 C C . ASP A 1 280 ? -9.172 15.047 -13.174 1.00 90.81 280 ASP A C 1
ATOM 2177 O O . ASP A 1 280 ? -8.938 13.877 -12.856 1.00 90.81 280 ASP A O 1
ATOM 2181 N N . ARG A 1 281 ? -8.694 16.076 -12.467 1.00 89.44 281 ARG A N 1
ATOM 2182 C CA . ARG A 1 281 ? -7.795 15.912 -11.318 1.00 89.44 281 ARG A CA 1
ATOM 2183 C C . ARG A 1 281 ? -8.432 15.090 -10.195 1.00 89.44 281 ARG A C 1
ATOM 2185 O O . ARG A 1 281 ? -7.711 14.368 -9.502 1.00 89.44 281 ARG A O 1
ATOM 2192 N N . GLU A 1 282 ? -9.745 15.191 -10.001 1.00 91.25 282 GLU A N 1
ATOM 2193 C CA . GLU A 1 282 ? -10.475 14.396 -9.013 1.00 91.25 282 GLU A CA 1
ATOM 2194 C C . GLU A 1 282 ? -10.477 12.911 -9.390 1.00 91.25 282 GLU A C 1
ATOM 2196 O O . GLU A 1 282 ? -10.221 12.059 -8.539 1.00 91.25 282 GLU A O 1
ATOM 2201 N N . GLU A 1 283 ? -10.662 12.590 -10.672 1.00 89.81 283 GLU A N 1
ATOM 2202 C CA . GLU A 1 283 ? -10.599 11.212 -11.166 1.00 89.81 283 GLU A CA 1
ATOM 2203 C C . GLU A 1 283 ? -9.173 10.643 -11.075 1.00 89.81 283 GLU A C 1
ATOM 2205 O O . GLU A 1 283 ? -8.984 9.504 -10.642 1.00 89.81 283 GLU A O 1
ATOM 2210 N N . ALA A 1 284 ? -8.147 11.441 -11.388 1.00 91.31 284 ALA A N 1
ATOM 2211 C CA . ALA A 1 284 ? -6.753 11.040 -11.188 1.00 91.31 284 ALA A CA 1
ATOM 2212 C C . ALA A 1 284 ? -6.457 10.743 -9.705 1.00 91.31 284 ALA A C 1
ATOM 2214 O O . ALA A 1 284 ? -5.845 9.719 -9.378 1.00 91.31 284 ALA A O 1
ATOM 2215 N N . PHE A 1 285 ? -6.954 11.586 -8.790 1.00 92.81 285 PHE A N 1
ATOM 2216 C CA . PHE A 1 285 ? -6.845 11.355 -7.348 1.00 92.81 285 PHE A CA 1
ATOM 2217 C C . PHE A 1 285 ? -7.600 10.093 -6.923 1.00 92.81 285 PHE A C 1
ATOM 2219 O O . PHE A 1 285 ? -7.091 9.292 -6.133 1.00 92.81 285 PHE A O 1
ATOM 2226 N N . ARG A 1 286 ? -8.796 9.876 -7.475 1.00 92.31 286 ARG A N 1
ATOM 2227 C CA . ARG A 1 286 ? -9.607 8.692 -7.205 1.00 92.31 286 ARG A CA 1
ATOM 2228 C C . ARG A 1 286 ? -8.871 7.409 -7.591 1.00 92.31 286 ARG A C 1
ATOM 2230 O O . ARG A 1 286 ? -8.845 6.476 -6.790 1.00 92.31 286 ARG A O 1
ATOM 2237 N N . ARG A 1 287 ? -8.238 7.370 -8.766 1.00 89.62 287 ARG A N 1
ATOM 2238 C CA . ARG A 1 287 ? -7.458 6.218 -9.253 1.00 89.62 287 ARG A CA 1
ATOM 2239 C C . ARG A 1 287 ? -6.175 5.991 -8.466 1.00 89.62 287 ARG A C 1
ATOM 2241 O O . ARG A 1 287 ? -5.874 4.857 -8.107 1.00 89.62 287 ARG A O 1
ATOM 2248 N N . THR A 1 288 ? -5.447 7.064 -8.171 1.00 91.06 288 THR A N 1
ATOM 2249 C CA . THR A 1 288 ? -4.115 6.972 -7.556 1.00 91.06 288 THR A CA 1
ATOM 2250 C C . THR A 1 288 ? -4.183 6.748 -6.047 1.00 91.06 288 THR A C 1
ATOM 2252 O O . THR A 1 288 ? -3.373 6.003 -5.503 1.00 91.06 288 THR A O 1
ATOM 2255 N N . TYR A 1 289 ? -5.162 7.345 -5.359 1.00 92.19 289 TYR A N 1
ATOM 2256 C CA . TYR A 1 289 ? -5.241 7.324 -3.896 1.00 92.19 289 TYR A CA 1
ATOM 2257 C C . TYR A 1 289 ? -6.494 6.627 -3.361 1.00 92.19 289 TYR A C 1
ATOM 2259 O O . TYR A 1 289 ? -6.380 5.728 -2.524 1.00 92.19 289 TYR A O 1
ATOM 2267 N N . LEU A 1 290 ? -7.688 7.025 -3.819 1.00 92.25 290 LEU A N 1
ATOM 2268 C CA . LEU A 1 290 ? -8.941 6.597 -3.185 1.00 92.25 290 LEU A CA 1
ATOM 2269 C C . LEU A 1 290 ? -9.243 5.113 -3.412 1.00 92.25 290 LEU A C 1
ATOM 2271 O O . LEU A 1 290 ? -9.517 4.401 -2.452 1.00 92.25 290 LEU A O 1
ATOM 2275 N N . ILE A 1 291 ? -9.181 4.631 -4.654 1.00 90.75 291 ILE A N 1
ATOM 2276 C CA . ILE A 1 291 ? -9.468 3.229 -4.994 1.00 90.75 291 ILE A CA 1
ATOM 2277 C C . ILE A 1 291 ? -8.468 2.275 -4.326 1.00 90.75 291 ILE A C 1
ATOM 2279 O O . ILE A 1 291 ? -8.925 1.334 -3.674 1.00 90.75 291 ILE A O 1
ATOM 2283 N N . PRO A 1 292 ? -7.140 2.508 -4.387 1.00 89.88 292 PRO A N 1
ATOM 2284 C CA . PRO A 1 292 ? -6.183 1.711 -3.624 1.00 89.88 292 PRO A CA 1
ATOM 2285 C C . PRO A 1 292 ? -6.467 1.720 -2.119 1.00 89.88 292 PRO A C 1
ATOM 2287 O O . PRO A 1 292 ? -6.389 0.674 -1.479 1.00 89.88 292 PRO A O 1
ATOM 2290 N N . GLY A 1 293 ? -6.853 2.871 -1.556 1.00 90.56 293 GLY A N 1
ATOM 2291 C CA . GLY A 1 293 ? -7.233 2.963 -0.148 1.00 90.56 293 GLY A CA 1
ATOM 2292 C C . GLY A 1 293 ? -8.495 2.168 0.192 1.00 90.56 293 GLY A C 1
ATOM 2293 O O . GLY A 1 293 ? -8.503 1.414 1.158 1.00 90.56 293 GLY A O 1
ATOM 2294 N N . MET A 1 294 ? -9.547 2.262 -0.621 1.00 89.06 294 MET A N 1
ATOM 2295 C CA . MET A 1 294 ? -10.769 1.474 -0.425 1.00 89.06 294 MET A CA 1
ATOM 2296 C C . MET A 1 294 ? -10.502 -0.029 -0.542 1.00 89.06 294 MET A C 1
ATOM 2298 O O . MET A 1 294 ? -11.038 -0.801 0.245 1.00 89.06 294 MET A O 1
ATOM 2302 N N . ARG A 1 295 ? -9.642 -0.453 -1.477 1.00 87.12 295 ARG A N 1
ATOM 2303 C CA . ARG A 1 295 ? -9.238 -1.862 -1.603 1.00 87.12 295 ARG A CA 1
ATOM 2304 C C . ARG A 1 295 ? -8.553 -2.366 -0.333 1.00 87.12 295 ARG A C 1
ATOM 2306 O O . ARG A 1 295 ? -8.950 -3.414 0.153 1.00 87.12 295 ARG A O 1
ATOM 2313 N N . LYS A 1 296 ? -7.632 -1.589 0.251 1.00 87.50 296 LYS A N 1
ATOM 2314 C CA . LYS A 1 296 ? -6.978 -1.921 1.533 1.00 87.50 296 LYS A CA 1
ATOM 2315 C C . LYS A 1 296 ? -7.927 -1.990 2.732 1.00 87.50 296 LYS A C 1
ATOM 2317 O O . LYS A 1 296 ? -7.590 -2.633 3.709 1.00 87.50 296 LYS A O 1
ATOM 2322 N N . VAL A 1 297 ? -9.049 -1.266 2.696 1.00 87.31 297 VAL A N 1
ATOM 2323 C CA . VAL A 1 297 ? -10.091 -1.310 3.743 1.00 87.31 297 VAL A CA 1
ATOM 2324 C C . VAL A 1 297 ? -11.042 -2.494 3.541 1.00 87.31 297 VAL A C 1
ATOM 2326 O O . VAL A 1 297 ? -11.620 -2.987 4.502 1.00 87.31 297 VAL A O 1
ATOM 2329 N N . ASN A 1 298 ? -11.245 -2.911 2.290 1.00 85.06 298 ASN A N 1
ATOM 2330 C CA . ASN A 1 298 ? -12.093 -4.052 1.946 1.00 85.06 298 ASN A CA 1
ATOM 2331 C C . ASN A 1 298 ? -11.409 -5.407 2.173 1.00 85.06 298 ASN A C 1
ATOM 2333 O O . ASN A 1 298 ? -12.124 -6.406 2.276 1.00 85.06 298 ASN A O 1
ATOM 2337 N N . GLN A 1 299 ? -10.073 -5.426 2.139 1.00 80.69 299 GLN A N 1
ATOM 2338 C CA . GLN A 1 299 ? -9.232 -6.535 2.593 1.00 80.69 299 GLN A CA 1
ATOM 2339 C C . GLN A 1 299 ? -9.342 -6.637 4.116 1.00 80.69 299 GLN A C 1
ATOM 2341 O O . GLN A 1 299 ? -9.764 -7.720 4.576 1.00 80.69 299 GLN A O 1
#

Secondary structure (DSSP, 8-state):
-HHHHHHHHHHHHT--TT----HHHHHHHHHHHHHHHHHHHHS---GGGS-HHHHHHHHHHHHHHHHHT-TTS-EEEE-SSTT--EEEES--HHHHHHHHTTSS------TT--SHHHHHHHTT--TTT--------GGGGGT-------S---STTTTTTTHHHHHHHHHHHHHT-SSPEEEEES-HHHHHHHHHHHHHH-TT--EEEPP--SSHHHHHHHHHHHHHH-SEEEEETTSTTTT-HHHHTTT-S-EEEES--PPP-SHHHHHHHHHTBTB-HHHHHIIIIIHHHHHHHH-

InterPro domains:
  IPR006555 ATP-dependent helicase, C-terminal [PF13307] (171-299)
  IPR027417 P-loop containing nucleoside triphosphate hydrolase [G3DSA:3.40.50.300] (144-299)
  IPR045028 Helicase superfamily 1/2, DinG/Rad3-like [PTHR11472] (53-299)

Organism: NCBI:txid408172

pLDDT: mean 89.67, std 7.78, range [52.44, 98.0]

Foldseek 3Di:
DVVLVVLLQVLLQPDAAQDDQDPVNVVVNLVSLVVLLVCLVPPPDPVVVDDPVVVVVSVVSVVVNVVSPPPVFDWDWHHNHRSDIDIDGLACQCVLLVVCVVDPDDDDDDPQCPPVCLSCSSNVHDPVRDDDDDDDDPVVVVLDDDDDDPQADLPPVGRLVRLLVVLVVVVVLLVVDPFAEEEEELDLVSLVSSVVNNCVVCVPFFEAEDDDDPDPVVVLVCLVVRRVGGSYYYHYQPPPVLPDPVSPPPRYDHYHYRDFNWDDDGPSLVVSLVVPPPDDSVVSCCSSTVSVRVSSVSD